Protein AF-0000000070183110 (afdb_homodimer)

Structure (mmCIF, N/CA/C/O backbone):
data_AF-0000000070183110-model_v1
#
loop_
_entity.id
_entity.type
_entity.pdbx_description
1 polymer 'RHH-fold DNA-binding protein'
#
loop_
_atom_site.group_PDB
_atom_site.id
_atom_site.type_symbol
_atom_site.label_atom_id
_atom_site.label_alt_id
_atom_site.label_comp_id
_atom_site.label_asym_id
_atom_site.label_entity_id
_atom_site.label_seq_id
_atom_site.pdbx_PDB_ins_code
_atom_site.Cartn_x
_atom_site.Cartn_y
_atom_site.Cartn_z
_atom_site.occupancy
_atom_site.B_iso_or_equiv
_atom_site.auth_seq_id
_atom_site.auth_comp_id
_atom_site.auth_asym_id
_atom_site.auth_atom_id
_atom_site.pdbx_PDB_model_num
ATOM 1 N N . MET A 1 1 ? 3.223 -15.922 19.094 1 27.3 1 MET A N 1
ATOM 2 C CA . MET A 1 1 ? 4.578 -15.438 18.859 1 27.3 1 MET A CA 1
ATOM 3 C C . MET A 1 1 ? 4.695 -14.836 17.453 1 27.3 1 MET A C 1
ATOM 5 O O . MET A 1 1 ? 4.219 -15.422 16.484 1 27.3 1 MET A O 1
ATOM 9 N N . ALA A 1 2 ? 4.504 -13.594 17.203 1 37.12 2 ALA A N 1
ATOM 10 C CA . ALA A 1 2 ? 4.48 -13.031 15.852 1 37.12 2 ALA A CA 1
ATOM 11 C C . ALA A 1 2 ? 5.57 -13.648 14.977 1 37.12 2 ALA A C 1
ATOM 13 O O . ALA A 1 2 ? 6.73 -13.734 15.391 1 37.12 2 ALA A O 1
ATOM 14 N N . ALA A 1 3 ? 5.449 -14.641 14.266 1 43.03 3 ALA A N 1
ATOM 15 C CA . ALA A 1 3 ? 6.43 -15.453 13.555 1 43.03 3 ALA A CA 1
ATOM 16 C C . ALA A 1 3 ? 7.617 -14.602 13.102 1 43.03 3 ALA A C 1
ATOM 18 O O . ALA A 1 3 ? 7.449 -13.453 12.688 1 43.03 3 ALA A O 1
ATOM 19 N N . ASP A 1 4 ? 8.719 -14.648 13.82 1 51.34 4 ASP A N 1
ATOM 20 C CA . ASP A 1 4 ? 10.047 -14.102 13.555 1 51.34 4 ASP A CA 1
ATOM 21 C C . ASP A 1 4 ? 10.312 -14.008 12.055 1 51.34 4 ASP A C 1
ATOM 23 O O . ASP A 1 4 ? 10.977 -14.875 11.484 1 51.34 4 ASP A O 1
ATOM 27 N N . SER A 1 5 ? 9.297 -13.641 11.352 1 64.88 5 SER A N 1
ATOM 28 C CA . SER A 1 5 ? 9.469 -13.672 9.906 1 64.88 5 SER A CA 1
ATOM 29 C C . SER A 1 5 ? 10.688 -12.867 9.469 1 64.88 5 SER A C 1
ATOM 31 O O . SER A 1 5 ? 10.945 -11.789 10.008 1 64.88 5 SER A O 1
ATOM 33 N N . LYS A 1 6 ? 11.555 -13.625 8.797 1 88.88 6 LYS A N 1
ATOM 34 C CA . LYS A 1 6 ? 12.719 -13 8.172 1 88.88 6 LYS A CA 1
ATOM 35 C C . LYS A 1 6 ? 12.328 -11.719 7.441 1 88.88 6 LYS A C 1
ATOM 37 O O . LYS A 1 6 ? 11.25 -11.641 6.84 1 88.88 6 LYS A O 1
ATOM 42 N N . ARG A 1 7 ? 13.078 -10.781 7.785 1 95 7 ARG A N 1
ATOM 43 C CA . ARG A 1 7 ? 12.852 -9.5 7.129 1 95 7 ARG A CA 1
ATOM 44 C C . ARG A 1 7 ? 13.844 -9.281 5.988 1 95 7 ARG A C 1
ATOM 46 O O . ARG A 1 7 ? 14.961 -9.797 6.027 1 95 7 ARG A O 1
ATOM 53 N N . LYS A 1 8 ? 13.266 -8.688 5.027 1 95.12 8 LYS A N 1
ATOM 54 C CA . LYS A 1 8 ? 14.062 -8.367 3.846 1 95.12 8 LYS A CA 1
ATOM 55 C C . LYS A 1 8 ? 14.047 -6.863 3.572 1 95.12 8 LYS A C 1
ATOM 57 O O . LYS A 1 8 ? 13.008 -6.215 3.682 1 95.12 8 LYS A O 1
ATOM 62 N N . ARG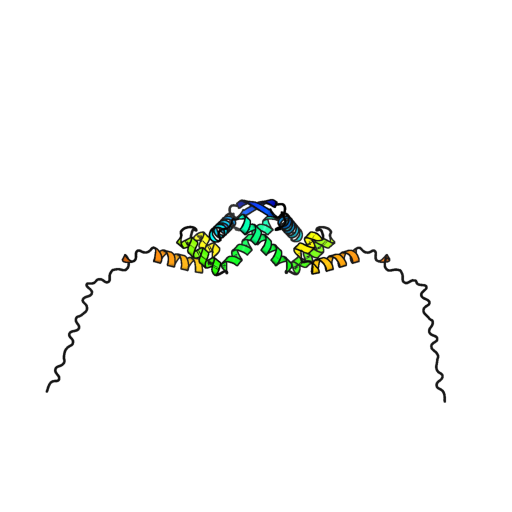 A 1 9 ? 15.211 -6.285 3.244 1 96.25 9 ARG A N 1
ATOM 63 C CA . ARG A 1 9 ? 15.281 -4.883 2.844 1 96.25 9 ARG A CA 1
ATOM 64 C C . ARG A 1 9 ? 14.82 -4.699 1.403 1 96.25 9 ARG A C 1
ATOM 66 O O . ARG A 1 9 ? 15.289 -5.395 0.5 1 96.25 9 ARG A O 1
ATOM 73 N N . VAL A 1 10 ? 13.891 -3.842 1.236 1 97.88 10 VAL A N 1
ATOM 74 C CA . VAL A 1 10 ? 13.305 -3.57 -0.071 1 97.88 10 VAL A CA 1
ATOM 75 C C . VAL A 1 10 ? 13.555 -2.113 -0.457 1 97.88 10 VAL A C 1
ATOM 77 O O . VAL A 1 10 ? 13.492 -1.221 0.391 1 97.88 10 VAL A O 1
ATOM 80 N N . HIS A 1 11 ? 13.906 -1.94 -1.729 1 96.44 11 HIS A N 1
ATOM 81 C CA . HIS A 1 11 ? 14.062 -0.587 -2.25 1 96.44 11 HIS A CA 1
ATOM 82 C C . HIS A 1 11 ? 13.164 -0.359 -3.463 1 96.44 11 HIS A C 1
ATOM 84 O O . HIS A 1 11 ? 12.891 -1.291 -4.223 1 96.44 11 HIS A O 1
ATOM 90 N N . PHE A 1 12 ? 12.766 0.885 -3.621 1 97.69 12 PHE A N 1
ATOM 91 C CA . PHE A 1 12 ? 11.984 1.252 -4.793 1 97.69 12 PHE A CA 1
ATOM 92 C C . PHE A 1 12 ? 12.055 2.754 -5.047 1 97.69 12 PHE A C 1
ATOM 94 O O . PHE A 1 12 ? 12.461 3.516 -4.168 1 97.69 12 PHE A O 1
ATOM 101 N N . LEU A 1 13 ? 11.773 3.07 -6.258 1 97 13 LEU A N 1
ATOM 102 C CA . LEU A 1 13 ? 11.703 4.477 -6.633 1 97 13 LEU A CA 1
ATOM 103 C C . LEU A 1 13 ? 10.266 4.984 -6.555 1 97 13 LEU A C 1
ATOM 105 O O . LEU A 1 13 ? 9.344 4.348 -7.078 1 97 13 LEU A O 1
ATOM 109 N N . SER A 1 14 ? 10.117 6.105 -5.875 1 97.75 14 SER A N 1
ATOM 110 C CA . SER A 1 14 ? 8.789 6.664 -5.676 1 97.75 14 SER A CA 1
ATOM 111 C C . SER A 1 14 ? 8.75 8.148 -6.023 1 97.75 14 SER A C 1
ATOM 113 O O . SER A 1 14 ? 9.742 8.859 -5.82 1 97.75 14 SER A O 1
ATOM 115 N N . PRO A 1 15 ? 7.551 8.586 -6.582 1 96.94 15 PRO A N 1
ATOM 116 C CA . PRO A 1 15 ? 7.418 10.039 -6.605 1 96.94 15 PRO A CA 1
ATOM 117 C C . PRO A 1 15 ? 7.691 10.68 -5.246 1 96.94 15 PRO A C 1
ATOM 119 O O . PRO A 1 15 ? 7.305 10.133 -4.215 1 96.94 15 PRO A O 1
ATOM 122 N N . GLU A 1 16 ? 8.344 11.773 -5.277 1 97.25 16 GLU A N 1
ATOM 123 C CA . GLU A 1 16 ? 8.711 12.453 -4.039 1 97.25 16 GLU A CA 1
ATOM 124 C C . GLU A 1 16 ? 7.48 12.812 -3.215 1 97.25 16 GLU A C 1
ATOM 126 O O . GLU A 1 16 ? 7.484 12.688 -1.989 1 97.25 16 GLU A O 1
ATOM 131 N N . GLU A 1 17 ? 6.438 13.25 -3.887 1 96.44 17 GLU A N 1
ATOM 132 C CA . GLU A 1 17 ? 5.223 13.688 -3.209 1 96.44 17 GLU A CA 1
ATOM 133 C C . GLU A 1 17 ? 4.559 12.539 -2.455 1 96.44 17 GLU A C 1
ATOM 135 O O . GLU A 1 17 ? 3.988 12.75 -1.382 1 96.44 17 GLU A O 1
ATOM 140 N N . LEU A 1 18 ? 4.648 11.406 -3 1 97.75 18 LEU A N 1
ATOM 141 C CA . LEU A 1 18 ? 4.07 10.227 -2.357 1 97.75 18 LEU A CA 1
ATOM 142 C C . LEU A 1 18 ? 4.824 9.875 -1.08 1 97.75 18 LEU A C 1
ATOM 144 O O . LEU A 1 18 ? 4.215 9.492 -0.078 1 97.75 18 LEU A O 1
ATOM 148 N N . VAL A 1 19 ? 6.098 10.055 -1.135 1 97.69 19 VAL A N 1
ATOM 149 C CA . VAL A 1 19 ? 6.93 9.789 0.034 1 97.69 19 VAL A CA 1
ATOM 150 C C . VAL A 1 19 ? 6.609 10.797 1.136 1 97.69 19 VAL A C 1
ATOM 152 O O . VAL A 1 19 ? 6.465 10.43 2.303 1 97.69 19 VAL A O 1
ATOM 155 N N . LYS A 1 20 ? 6.469 12.039 0.75 1 97.31 20 LYS A N 1
ATOM 156 C CA . LYS A 1 20 ? 6.125 13.078 1.714 1 97.31 20 LYS A CA 1
ATOM 157 C C . LYS A 1 20 ? 4.781 12.789 2.381 1 97.31 20 LYS A C 1
ATOM 159 O O . LYS A 1 20 ? 4.621 13.008 3.584 1 97.31 20 LYS A O 1
ATOM 164 N N . GLN A 1 21 ? 3.885 12.336 1.587 1 98.19 21 GLN A N 1
ATOM 165 C CA . GLN A 1 21 ? 2.57 12.008 2.127 1 98.19 21 GLN A CA 1
ATOM 166 C C . GLN A 1 21 ? 2.662 10.844 3.117 1 98.19 21 GLN A C 1
ATOM 168 O O . GLN A 1 21 ? 2.043 10.883 4.184 1 98.19 21 GLN A O 1
ATOM 173 N N . ALA A 1 22 ? 3.377 9.852 2.783 1 98.5 22 ALA A N 1
ATOM 174 C CA . ALA A 1 22 ? 3.549 8.703 3.668 1 98.5 22 ALA A CA 1
ATOM 175 C C . ALA A 1 22 ? 4.238 9.109 4.965 1 98.5 22 ALA A C 1
ATOM 177 O O . ALA A 1 22 ? 3.861 8.648 6.047 1 98.5 22 ALA A O 1
ATOM 178 N N . ASP A 1 23 ? 5.219 10.055 4.875 1 98 23 ASP A N 1
ATOM 179 C CA . ASP A 1 23 ? 5.926 10.547 6.055 1 98 23 ASP A CA 1
ATOM 180 C C . ASP A 1 23 ? 4.984 11.328 6.973 1 98 23 ASP A C 1
ATOM 182 O O . ASP A 1 23 ? 5.039 11.172 8.195 1 98 23 ASP A O 1
ATOM 186 N N . ALA A 1 24 ? 4.199 12.125 6.355 1 98.25 24 ALA A N 1
ATOM 187 C CA . ALA A 1 24 ? 3.248 12.914 7.133 1 98.25 24 ALA A CA 1
ATOM 188 C C . ALA A 1 24 ? 2.244 12.016 7.848 1 98.25 24 ALA A C 1
ATOM 190 O O . ALA A 1 24 ? 1.966 12.203 9.031 1 98.25 24 ALA A O 1
ATOM 191 N N . LEU A 1 25 ? 1.734 11.062 7.113 1 98.5 25 LEU A N 1
ATOM 192 C CA . LEU A 1 25 ? 0.812 10.109 7.723 1 98.5 25 LEU A CA 1
ATOM 193 C C . LEU A 1 25 ? 1.473 9.383 8.891 1 98.5 25 LEU A C 1
ATOM 195 O O . LEU A 1 25 ? 0.869 9.227 9.953 1 98.5 25 LEU A O 1
ATOM 199 N N . ALA A 1 26 ? 2.664 8.938 8.672 1 98.25 26 ALA A N 1
ATOM 200 C CA . ALA A 1 26 ? 3.408 8.242 9.719 1 98.25 26 ALA A CA 1
ATOM 201 C C . ALA A 1 26 ? 3.541 9.109 10.969 1 98.25 26 ALA A C 1
ATOM 203 O O . ALA A 1 26 ? 3.248 8.656 12.078 1 98.25 26 ALA A O 1
ATOM 204 N N . ASP A 1 27 ? 3.92 10.328 10.742 1 97.5 27 ASP A N 1
ATOM 205 C CA . ASP A 1 27 ? 4.086 11.266 11.852 1 97.5 27 ASP A CA 1
ATOM 206 C C . ASP A 1 27 ? 2.764 11.5 12.578 1 97.5 27 ASP A C 1
ATOM 208 O O . ASP A 1 27 ? 2.699 11.406 13.805 1 97.5 27 ASP A O 1
ATOM 212 N N . ILE A 1 28 ? 1.759 11.742 11.797 1 98.06 28 ILE A N 1
ATOM 213 C CA . ILE A 1 28 ? 0.438 12.047 12.336 1 98.06 28 ILE A CA 1
ATOM 214 C C . ILE A 1 28 ? -0.065 10.867 13.164 1 98.06 28 ILE A C 1
ATOM 216 O O . ILE A 1 28 ? -0.625 11.055 14.25 1 98.06 28 ILE A O 1
ATOM 220 N N . GLU A 1 29 ? 0.163 9.68 12.703 1 97.19 29 GLU A N 1
ATOM 221 C CA . GLU A 1 29 ? -0.369 8.492 13.367 1 97.19 29 GLU A CA 1
ATOM 222 C C . GLU A 1 29 ? 0.621 7.938 14.391 1 97.19 29 GLU A C 1
ATOM 224 O O . GLU A 1 29 ? 0.364 6.906 15.016 1 97.19 29 GLU A O 1
ATOM 229 N N . GLY A 1 30 ? 1.724 8.516 14.531 1 96.56 30 GLY A N 1
ATOM 230 C CA . GLY A 1 30 ? 2.701 8.094 15.523 1 96.56 30 GLY A CA 1
ATOM 231 C C . GLY A 1 30 ? 3.395 6.793 15.164 1 96.56 30 GLY A C 1
ATOM 232 O O . GLY A 1 30 ? 3.686 5.973 16.031 1 96.56 30 GLY A O 1
ATOM 233 N N . LYS A 1 31 ? 3.615 6.516 13.922 1 96.69 31 LYS A N 1
ATOM 234 C CA . LYS A 1 31 ? 4.305 5.32 13.445 1 96.69 31 LYS A CA 1
ATOM 235 C C . LYS A 1 31 ? 5.422 5.684 12.469 1 96.69 31 LYS A C 1
ATOM 237 O O . LYS A 1 31 ? 5.715 6.867 12.266 1 96.69 31 LYS A O 1
ATOM 242 N N . ASP A 1 32 ? 6.102 4.699 11.945 1 96.94 32 ASP A N 1
ATOM 243 C CA . ASP A 1 32 ? 7.168 4.969 10.984 1 96.94 32 ASP A CA 1
ATOM 244 C C . ASP A 1 32 ? 6.695 4.707 9.555 1 96.94 32 ASP A C 1
ATOM 246 O O . ASP A 1 32 ? 5.723 3.977 9.344 1 96.94 32 ASP A O 1
ATOM 250 N N . ARG A 1 33 ? 7.383 5.289 8.664 1 97.81 33 ARG A N 1
ATOM 251 C CA . ARG A 1 33 ? 7.055 5.16 7.25 1 97.81 33 ARG A CA 1
ATOM 252 C C . ARG A 1 33 ? 7.043 3.693 6.824 1 97.81 33 ARG A C 1
ATOM 254 O O . ARG A 1 33 ? 6.238 3.295 5.98 1 97.81 33 ARG A O 1
ATOM 261 N N . THR A 1 34 ? 7.949 2.895 7.379 1 97.81 34 THR A N 1
ATOM 262 C CA . THR A 1 34 ? 8.008 1.464 7.105 1 97.81 34 THR A CA 1
ATOM 263 C C . THR A 1 34 ? 6.668 0.798 7.398 1 97.81 34 THR A C 1
ATOM 265 O O . THR A 1 34 ? 6.164 0.019 6.586 1 97.81 34 THR A O 1
ATOM 268 N N . ASP A 1 35 ? 6.117 1.17 8.531 1 98.06 35 ASP A N 1
ATOM 269 C CA . ASP A 1 35 ? 4.832 0.596 8.922 1 98.06 35 ASP A CA 1
ATOM 270 C C . ASP A 1 35 ? 3.732 0.997 7.945 1 98.06 35 ASP A C 1
ATOM 272 O O . ASP A 1 35 ? 2.883 0.179 7.586 1 98.06 35 ASP A O 1
ATOM 276 N N . VAL A 1 36 ? 3.727 2.193 7.504 1 98.56 36 VAL A N 1
ATOM 277 C CA . VAL A 1 36 ? 2.744 2.697 6.547 1 98.56 36 VAL A CA 1
ATOM 278 C C . VAL A 1 36 ? 2.838 1.907 5.246 1 98.56 36 VAL A C 1
ATOM 280 O O . VAL A 1 36 ? 1.821 1.475 4.699 1 98.56 36 VAL A O 1
ATOM 283 N N . ILE A 1 37 ? 4.02 1.674 4.762 1 98.75 37 ILE A N 1
ATOM 284 C CA . ILE A 1 37 ? 4.238 0.979 3.5 1 98.75 37 ILE A CA 1
ATOM 285 C C . ILE A 1 37 ? 3.811 -0.48 3.633 1 98.75 37 ILE A C 1
ATOM 287 O O . ILE A 1 37 ? 3.141 -1.021 2.748 1 98.75 37 ILE A O 1
ATOM 291 N N . ILE A 1 38 ? 4.141 -1.099 4.758 1 98.69 38 ILE A N 1
ATOM 292 C CA . ILE A 1 38 ? 3.787 -2.494 4.996 1 98.69 38 ILE A CA 1
ATOM 293 C C . ILE A 1 38 ? 2.268 -2.635 5.07 1 98.69 38 ILE A C 1
ATOM 295 O O . ILE A 1 38 ? 1.688 -3.521 4.438 1 98.69 38 ILE A O 1
ATOM 299 N N . GLU A 1 39 ? 1.628 -1.709 5.801 1 98.62 39 GLU A N 1
ATOM 300 C CA . GLU A 1 39 ? 0.172 -1.744 5.906 1 98.62 39 GLU A CA 1
ATOM 301 C C . GLU A 1 39 ? -0.487 -1.528 4.547 1 98.62 39 GLU A C 1
ATOM 303 O O . GLU A 1 39 ? -1.463 -2.201 4.211 1 98.62 39 GLU A O 1
ATOM 308 N N . ALA A 1 40 ? 0.03 -0.619 3.805 1 98.81 40 ALA A N 1
ATOM 309 C CA . ALA A 1 40 ? -0.492 -0.35 2.467 1 98.81 40 ALA A CA 1
ATOM 310 C C . ALA A 1 40 ? -0.383 -1.584 1.577 1 98.81 40 ALA A C 1
ATOM 312 O O . ALA A 1 40 ? -1.349 -1.965 0.911 1 98.81 40 ALA A O 1
ATOM 313 N N . LEU A 1 41 ? 0.781 -2.213 1.621 1 98.75 41 LEU A N 1
ATOM 314 C CA . LEU A 1 41 ? 1.025 -3.383 0.783 1 98.75 41 LEU A CA 1
ATOM 315 C C . LEU A 1 41 ? 0.135 -4.547 1.201 1 98.75 41 LEU A C 1
ATOM 317 O O . LEU A 1 41 ? -0.427 -5.242 0.35 1 98.75 41 LEU A O 1
ATOM 321 N N . GLN A 1 42 ? -0.016 -4.746 2.484 1 98.44 42 GLN A N 1
ATOM 322 C CA . GLN A 1 42 ? -0.862 -5.82 2.998 1 98.44 42 GLN A CA 1
ATOM 323 C C . GLN A 1 42 ? -2.316 -5.621 2.578 1 98.44 42 GLN A C 1
ATOM 325 O O . GLN A 1 42 ? -2.965 -6.559 2.109 1 98.44 42 GLN A O 1
ATOM 330 N N . GLU A 1 43 ? -2.74 -4.43 2.777 1 98.19 43 GLU A N 1
ATOM 331 C CA . GLU A 1 43 ? -4.121 -4.141 2.402 1 98.19 43 GLU A CA 1
ATOM 332 C C . GLU A 1 43 ? -4.328 -4.289 0.897 1 98.19 43 GLU A C 1
ATOM 334 O O . GLU A 1 43 ? -5.344 -4.824 0.454 1 98.19 43 GLU A O 1
ATOM 339 N N . TYR A 1 44 ? -3.418 -3.814 0.153 1 98.5 44 TYR A N 1
ATOM 340 C CA . TYR A 1 44 ? -3.469 -3.896 -1.303 1 98.5 44 TYR A CA 1
ATOM 341 C C . TYR A 1 44 ? -3.568 -5.344 -1.765 1 98.5 44 TYR A C 1
ATOM 343 O O . TYR A 1 44 ? -4.426 -5.684 -2.584 1 98.5 44 TYR A O 1
ATOM 351 N N . LEU A 1 45 ? -2.729 -6.219 -1.205 1 98.06 45 LEU A N 1
ATOM 352 C CA . LEU A 1 45 ? -2.719 -7.633 -1.559 1 98.06 45 LEU A CA 1
ATOM 353 C C . LEU A 1 45 ? -4.012 -8.312 -1.12 1 98.06 45 LEU A C 1
ATOM 355 O O . LEU A 1 45 ? -4.551 -9.156 -1.839 1 98.06 45 LEU A O 1
ATOM 359 N N . GLN A 1 46 ? -4.504 -7.922 0.023 1 96.62 46 GLN A N 1
ATOM 360 C CA . GLN A 1 46 ? -5.75 -8.492 0.528 1 96.62 46 GLN A CA 1
ATOM 361 C C . GLN A 1 46 ? -6.926 -8.117 -0.368 1 96.62 46 GLN A C 1
ATOM 363 O O . GLN A 1 46 ? -7.789 -8.953 -0.649 1 96.62 46 GLN A O 1
ATOM 368 N N . GLU A 1 47 ? -6.945 -6.93 -0.839 1 96.31 47 GLU A N 1
ATOM 369 C CA . GLU A 1 47 ? -8.031 -6.473 -1.699 1 96.31 47 GLU A CA 1
ATOM 370 C C . GLU A 1 47 ? -8.023 -7.203 -3.039 1 96.31 47 GLU A C 1
ATOM 372 O O . GLU A 1 47 ? -9.078 -7.469 -3.619 1 96.31 47 GLU A O 1
ATOM 377 N N . HIS A 1 48 ? -6.91 -7.496 -3.51 1 96.38 48 HIS A N 1
ATOM 378 C CA . HIS A 1 48 ? -6.789 -8.18 -4.793 1 96.38 48 HIS A CA 1
ATOM 379 C C . HIS A 1 48 ? -7.344 -9.602 -4.715 1 96.38 48 HIS A C 1
ATOM 381 O O . HIS A 1 48 ? -7.828 -10.141 -5.715 1 96.38 48 HIS A O 1
ATOM 387 N N . ARG A 1 49 ? -7.355 -10.18 -3.539 1 95.69 49 ARG A N 1
ATOM 388 C CA . ARG A 1 49 ? -7.836 -11.547 -3.35 1 95.69 49 ARG A CA 1
ATOM 389 C C . ARG A 1 49 ? -9.297 -11.68 -3.779 1 95.69 49 ARG A C 1
ATOM 391 O O . ARG A 1 49 ? -9.742 -12.766 -4.152 1 95.69 49 ARG A O 1
ATOM 398 N N . GLN A 1 50 ? -9.992 -10.57 -3.773 1 95 50 GLN A N 1
ATOM 399 C CA . GLN A 1 50 ? -11.422 -10.602 -4.066 1 95 50 GLN A CA 1
ATOM 400 C C . GLN A 1 50 ? -11.688 -10.25 -5.527 1 95 50 GLN A C 1
ATOM 402 O O . GLN A 1 50 ? -12.828 -10.32 -5.984 1 95 50 GLN A O 1
ATOM 407 N N . ASN A 1 51 ? -10.719 -9.977 -6.215 1 97.19 51 ASN A N 1
ATOM 408 C CA . ASN A 1 51 ? -10.859 -9.602 -7.617 1 97.19 51 ASN A CA 1
ATOM 409 C C . ASN A 1 51 ? -10.883 -10.828 -8.523 1 97.19 51 ASN A C 1
ATOM 411 O O . ASN A 1 51 ? -9.891 -11.555 -8.625 1 97.19 51 ASN A O 1
ATOM 415 N N . GLU A 1 52 ? -11.961 -10.992 -9.188 1 97 52 GLU A N 1
ATOM 416 C CA . GLU A 1 52 ? -12.164 -12.195 -9.984 1 97 52 GLU A CA 1
ATOM 417 C C . GLU A 1 52 ? -11.148 -12.281 -11.125 1 97 52 GLU A C 1
ATOM 419 O O . GLU A 1 52 ? -10.641 -13.367 -11.43 1 97 52 GLU A O 1
ATOM 424 N N . GLN A 1 53 ? -11.008 -11.141 -11.789 1 97.44 53 GLN A N 1
ATOM 425 C CA . GLN A 1 53 ? -10.008 -11.141 -12.859 1 97.44 53 GLN A CA 1
ATOM 426 C C . GLN A 1 53 ? -8.633 -11.523 -12.32 1 97.44 53 GLN A C 1
ATOM 428 O O . GLN A 1 53 ? -7.91 -12.305 -12.953 1 97.44 53 GLN A O 1
ATOM 433 N N . PHE A 1 54 ? -8.266 -11.094 -11.219 1 98.06 54 PHE A N 1
ATOM 434 C CA . PHE A 1 54 ? -6.988 -11.43 -10.609 1 98.06 54 PHE A CA 1
ATOM 435 C C . PHE A 1 54 ? -6.926 -12.914 -10.273 1 98.06 54 PHE A C 1
ATOM 437 O O . PHE A 1 54 ? -5.906 -13.57 -10.523 1 98.06 54 PHE A O 1
ATOM 444 N N . ARG A 1 55 ? -7.922 -13.406 -9.727 1 98 55 ARG A N 1
ATOM 445 C CA . ARG A 1 55 ? -7.977 -14.82 -9.391 1 98 55 ARG A CA 1
ATOM 446 C C . ARG A 1 55 ? -7.77 -15.695 -10.625 1 98 55 ARG A C 1
ATOM 448 O O . ARG A 1 55 ? -7.094 -16.719 -10.555 1 98 55 ARG A O 1
ATOM 455 N N . GLU A 1 56 ? -8.312 -15.305 -11.68 1 98.38 56 GLU A N 1
ATOM 456 C CA . GLU A 1 56 ? -8.125 -16.031 -12.938 1 98.38 56 GLU A CA 1
ATOM 457 C C . GLU A 1 56 ? -6.66 -15.992 -13.383 1 98.38 56 GLU A C 1
ATOM 459 O O . GLU A 1 56 ? -6.121 -17 -13.836 1 98.38 56 GLU A O 1
ATOM 464 N N . HIS A 1 57 ? -6.059 -14.82 -13.227 1 98.69 57 HIS A N 1
ATOM 465 C CA . HIS A 1 57 ? -4.652 -14.688 -13.586 1 98.69 57 HIS A CA 1
ATOM 466 C C . HIS A 1 57 ? -3.762 -15.523 -12.68 1 98.69 57 HIS A C 1
ATOM 468 O O . HIS A 1 57 ? -2.748 -16.062 -13.117 1 98.69 57 HIS A O 1
ATOM 474 N N . VAL A 1 58 ? -4.125 -15.578 -11.484 1 98.75 58 VAL A N 1
ATOM 475 C CA . VAL A 1 58 ? -3.389 -16.406 -10.539 1 98.75 58 VAL A CA 1
ATOM 476 C C . VAL A 1 58 ? -3.48 -17.875 -10.969 1 98.75 58 VAL A C 1
ATOM 478 O O . VAL A 1 58 ? -2.48 -18.594 -10.953 1 98.75 58 VAL A O 1
ATOM 481 N N . ALA A 1 59 ? -4.68 -18.328 -11.305 1 98.56 59 ALA A N 1
ATOM 482 C CA . ALA A 1 59 ? -4.883 -19.688 -11.773 1 98.56 59 ALA A CA 1
ATOM 483 C C . ALA A 1 59 ? -3.977 -20 -12.961 1 98.56 59 ALA A C 1
ATOM 485 O O . ALA A 1 59 ? -3.287 -21.031 -12.969 1 98.56 59 ALA A O 1
ATOM 486 N N . GLU A 1 60 ? -4.012 -19.109 -13.852 1 98.31 60 GLU A N 1
ATOM 487 C CA . GLU A 1 60 ? -3.188 -19.281 -15.047 1 98.31 60 GLU A CA 1
ATOM 488 C C . GLU A 1 60 ? -1.708 -19.391 -14.68 1 98.31 60 GLU A C 1
ATOM 490 O O . GLU A 1 60 ? -0.991 -20.234 -15.211 1 98.31 60 GLU A O 1
ATOM 495 N N . ALA A 1 61 ? -1.206 -18.516 -13.828 1 98.38 61 ALA A N 1
ATOM 496 C CA . ALA A 1 61 ? 0.191 -18.531 -13.398 1 98.38 61 ALA A CA 1
ATOM 497 C C . ALA A 1 61 ? 0.538 -19.844 -12.703 1 98.38 61 ALA A C 1
ATOM 499 O O . ALA A 1 61 ? 1.633 -20.375 -12.883 1 98.38 61 ALA A O 1
ATOM 500 N N . TYR A 1 62 ? -0.414 -20.328 -11.906 1 98.5 62 TYR A N 1
ATOM 501 C CA . TYR A 1 62 ? -0.218 -21.578 -11.188 1 98.5 62 TYR A CA 1
ATOM 502 C C . TYR A 1 62 ? -0.134 -22.75 -12.164 1 98.5 62 TYR A C 1
ATOM 504 O O . TYR A 1 62 ? 0.763 -23.594 -12.055 1 98.5 62 TYR A O 1
ATOM 512 N N . TYR A 1 63 ? -1.043 -22.781 -13.039 1 98 63 TYR A N 1
ATOM 513 C CA . TYR A 1 63 ? -1.086 -23.875 -13.992 1 98 63 TYR A CA 1
ATOM 514 C C . TYR A 1 63 ? 0.129 -23.844 -14.914 1 98 63 TYR A C 1
ATOM 516 O O . TYR A 1 63 ? 0.614 -24.906 -15.344 1 98 63 TYR A O 1
ATOM 524 N N . ASP A 1 64 ? 0.694 -22.672 -15.188 1 95.62 64 ASP A N 1
ATOM 525 C CA . ASP A 1 64 ? 1.87 -22.5 -16.031 1 95.62 64 ASP A CA 1
ATOM 526 C C . ASP A 1 64 ? 3.156 -22.656 -15.227 1 95.62 64 ASP A C 1
ATOM 528 O O . ASP A 1 64 ? 4.25 -22.375 -15.727 1 95.62 64 ASP A O 1
ATOM 532 N N . ASN A 1 65 ? 3.105 -23 -14.055 1 95.56 65 ASN A N 1
ATOM 533 C CA . ASN A 1 65 ? 4.219 -23.297 -13.156 1 95.56 65 ASN A CA 1
ATOM 534 C C . ASN A 1 65 ? 5.055 -22.062 -12.875 1 95.56 65 ASN A C 1
ATOM 536 O O . ASN A 1 65 ? 6.254 -22.156 -12.602 1 95.56 65 ASN A O 1
ATOM 540 N N . ARG A 1 66 ? 4.414 -20.906 -12.891 1 97 66 ARG A N 1
ATOM 541 C CA . ARG A 1 66 ? 5.121 -19.656 -12.625 1 97 66 ARG A CA 1
ATOM 542 C C . ARG A 1 66 ? 5.133 -19.344 -11.125 1 97 66 ARG A C 1
ATOM 544 O O . ARG A 1 66 ? 5.992 -18.609 -10.648 1 97 66 ARG A O 1
ATOM 551 N N . ILE A 1 67 ? 4.121 -19.812 -10.43 1 97.81 67 ILE A N 1
ATOM 552 C CA . ILE A 1 67 ? 4.078 -19.625 -8.977 1 97.81 67 ILE A CA 1
ATOM 553 C C . ILE A 1 67 ? 3.771 -20.953 -8.297 1 97.81 67 ILE A C 1
ATOM 555 O O . ILE A 1 67 ? 3.158 -21.844 -8.906 1 97.81 67 ILE A O 1
ATOM 559 N N . GLU A 1 68 ? 4.301 -21.062 -7.078 1 97.19 68 GLU A N 1
ATOM 560 C CA . GLU A 1 68 ? 4.082 -22.281 -6.289 1 97.19 68 GLU A CA 1
ATOM 561 C C . GLU A 1 68 ? 2.789 -22.172 -5.484 1 97.19 68 GLU A C 1
ATOM 563 O O . GLU A 1 68 ? 2.26 -21.078 -5.277 1 97.19 68 GLU A O 1
ATOM 568 N N . TYR A 1 69 ? 2.371 -23.359 -4.988 1 98.06 69 TYR A N 1
ATOM 569 C CA . TYR A 1 69 ? 1.088 -23.484 -4.305 1 98.06 69 TYR A CA 1
ATOM 570 C C . TYR A 1 69 ? 1.018 -22.531 -3.107 1 98.06 69 TYR A C 1
ATOM 572 O O . TYR A 1 69 ? -0.029 -21.938 -2.838 1 98.06 69 TYR A O 1
ATOM 580 N N . ASP A 1 70 ? 2.084 -22.438 -2.359 1 97.12 70 ASP A N 1
ATOM 581 C CA . ASP A 1 70 ? 2.068 -21.594 -1.165 1 97.12 70 ASP A CA 1
ATOM 582 C C . ASP A 1 70 ? 1.712 -20.156 -1.514 1 97.12 70 ASP A C 1
ATOM 584 O O . ASP A 1 70 ? 0.995 -19.484 -0.765 1 97.12 70 ASP A O 1
ATOM 588 N N . LEU A 1 71 ? 2.176 -19.609 -2.611 1 98.06 71 LEU A N 1
ATOM 589 C CA . LEU A 1 71 ? 1.855 -18.25 -3.051 1 98.06 71 LEU A CA 1
ATOM 590 C C . LEU A 1 71 ? 0.413 -18.172 -3.537 1 98.06 71 LEU A C 1
ATOM 592 O O . LEU A 1 71 ? -0.261 -17.156 -3.318 1 98.06 71 LEU A O 1
ATOM 596 N N . VAL A 1 72 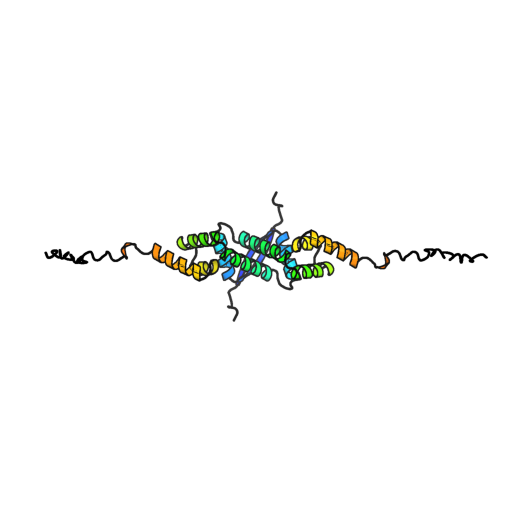? -0.078 -19.25 -4.195 1 98.56 72 VAL A N 1
ATOM 597 C CA . VAL A 1 72 ? -1.469 -19.281 -4.637 1 98.56 72 VAL A CA 1
ATOM 598 C C . VAL A 1 72 ? -2.395 -19.125 -3.434 1 98.56 72 VAL A C 1
ATOM 600 O O . VAL A 1 72 ? -3.318 -18.297 -3.461 1 98.56 72 VAL A O 1
ATOM 603 N N . GLU A 1 73 ? -2.092 -19.875 -2.424 1 97.75 73 GLU A N 1
ATOM 604 C CA . GLU A 1 73 ? -2.924 -19.844 -1.226 1 97.75 73 GLU A CA 1
ATOM 605 C C . GLU A 1 73 ? -2.959 -18.438 -0.624 1 97.75 73 GLU A C 1
ATOM 607 O O . GLU A 1 73 ? -4.016 -17.953 -0.205 1 97.75 73 GLU A O 1
ATOM 612 N N . THR A 1 74 ? -1.79 -17.828 -0.611 1 97 74 THR A N 1
ATOM 613 C CA . THR A 1 74 ? -1.699 -16.516 -0.007 1 97 74 THR A CA 1
ATOM 614 C C . THR A 1 74 ? -2.408 -15.469 -0.872 1 97 74 THR A C 1
ATOM 616 O O . THR A 1 74 ? -2.986 -14.516 -0.354 1 97 74 THR A O 1
ATOM 619 N N . LEU A 1 75 ? -2.416 -15.656 -2.166 1 98.25 75 LEU A N 1
ATOM 620 C CA . LEU A 1 75 ? -2.914 -14.656 -3.107 1 98.25 75 LEU A CA 1
ATOM 621 C C . LEU A 1 75 ? -4.422 -14.789 -3.297 1 98.25 75 LEU A C 1
ATOM 623 O O . LEU A 1 75 ? -5.109 -13.805 -3.568 1 98.25 75 LEU A O 1
ATOM 627 N N . VAL A 1 76 ? -5.008 -16.031 -3.141 1 98.19 76 VAL A N 1
ATOM 628 C CA . VAL A 1 76 ? -6.422 -16.172 -3.467 1 98.19 76 VAL A CA 1
ATOM 629 C C . VAL A 1 76 ? -7.164 -16.797 -2.283 1 98.19 76 VAL A C 1
ATOM 631 O O . VAL A 1 76 ? -8.398 -16.875 -2.289 1 98.19 76 VAL A O 1
ATOM 634 N N . GLY A 1 77 ? -6.504 -17.188 -1.28 1 96.94 77 GLY A N 1
ATOM 635 C CA . GLY A 1 77 ? -7.117 -17.859 -0.143 1 96.94 77 GLY A CA 1
ATOM 636 C C . GLY A 1 77 ? -7.07 -19.359 -0.244 1 96.94 77 GLY A C 1
ATOM 637 O O . GLY A 1 77 ? -6.895 -19.922 -1.333 1 96.94 77 GLY A O 1
ATOM 638 N N . THR A 1 78 ? -7.281 -20.016 0.853 1 97.12 78 THR A N 1
ATOM 639 C CA . THR A 1 78 ? -7.082 -21.453 1.009 1 97.12 78 THR A CA 1
ATOM 640 C C . THR A 1 78 ? -8.086 -22.234 0.16 1 97.12 78 THR A C 1
ATOM 642 O O . THR A 1 78 ? -7.707 -23.172 -0.543 1 97.12 78 THR A O 1
ATOM 645 N N . GLU A 1 79 ? -9.336 -21.891 0.224 1 97.44 79 GLU A N 1
ATOM 646 C CA . GLU A 1 79 ? -10.391 -22.641 -0.46 1 97.44 79 GLU A CA 1
ATOM 647 C C . GLU A 1 79 ? -10.188 -22.625 -1.972 1 97.44 79 GLU A C 1
ATOM 649 O O . GLU A 1 79 ? -10.219 -23.672 -2.623 1 97.44 79 GLU A O 1
ATOM 654 N N . ARG A 1 80 ? -9.969 -21.469 -2.445 1 97.69 80 ARG A N 1
ATOM 655 C CA . ARG A 1 80 ? -9.75 -21.328 -3.883 1 97.69 80 ARG A CA 1
ATOM 656 C C . ARG A 1 80 ? -8.445 -22 -4.301 1 97.69 80 ARG A C 1
ATOM 658 O O . ARG A 1 80 ? -8.375 -22.641 -5.355 1 97.69 80 ARG A O 1
ATOM 665 N N . ALA A 1 81 ? -7.461 -21.906 -3.516 1 98.56 81 ALA A N 1
ATOM 666 C CA . ALA A 1 81 ? -6.176 -22.547 -3.789 1 98.56 81 ALA A CA 1
ATOM 667 C C . ALA A 1 81 ? -6.324 -24.078 -3.865 1 98.56 81 ALA A C 1
ATOM 669 O O . ALA A 1 81 ? -5.738 -24.719 -4.738 1 98.56 81 ALA A O 1
ATOM 670 N N . ARG A 1 82 ? -7.074 -24.625 -3.004 1 98.44 82 ARG A N 1
ATOM 671 C CA . ARG A 1 82 ? -7.293 -26.062 -2.994 1 98.44 82 ARG A CA 1
ATOM 672 C C . ARG A 1 82 ? -7.984 -26.531 -4.273 1 98.44 82 ARG A C 1
ATOM 674 O O . ARG A 1 82 ? -7.621 -27.547 -4.852 1 98.44 82 ARG A O 1
ATOM 681 N N . THR A 1 83 ? -8.977 -25.781 -4.652 1 98.25 83 THR A N 1
ATOM 682 C CA . THR A 1 83 ? -9.68 -26.094 -5.895 1 98.25 83 THR A CA 1
ATOM 683 C C . THR A 1 83 ? -8.711 -26.094 -7.074 1 98.25 83 THR A C 1
ATOM 685 O O . THR A 1 83 ? -8.742 -26.984 -7.914 1 98.25 83 THR A O 1
ATOM 688 N N . LEU A 1 84 ? -7.852 -25.062 -7.094 1 98.56 84 LEU A N 1
ATOM 689 C CA . LEU A 1 84 ? -6.895 -24.953 -8.188 1 98.56 84 LEU A CA 1
ATOM 690 C C . LEU A 1 84 ? -5.902 -26.109 -8.172 1 98.56 84 LEU A C 1
ATOM 692 O O . LEU A 1 84 ? -5.496 -26.594 -9.227 1 98.56 84 LEU A O 1
ATOM 696 N N . GLN A 1 85 ? -5.512 -26.453 -6.992 1 98.12 85 GLN A N 1
ATOM 697 C CA . GLN A 1 85 ? -4.602 -27.594 -6.844 1 98.12 85 GLN A CA 1
ATOM 698 C C . GLN A 1 85 ? -5.227 -28.875 -7.391 1 98.12 85 GLN A C 1
ATOM 700 O O . GLN A 1 85 ? -4.562 -29.625 -8.102 1 98.12 85 GLN A O 1
ATOM 705 N N . LEU A 1 86 ? -6.465 -29.078 -7.07 1 97.94 86 LEU A N 1
ATOM 706 C CA . LEU A 1 86 ? -7.184 -30.25 -7.562 1 97.94 86 LEU A CA 1
ATOM 707 C C . LEU A 1 86 ? -7.297 -30.234 -9.078 1 97.94 86 LEU A C 1
ATOM 709 O O . LEU A 1 86 ? -7.066 -31.25 -9.742 1 97.94 86 LEU A O 1
ATOM 713 N N . LEU A 1 87 ? -7.648 -29.078 -9.602 1 97.5 87 LEU A N 1
ATOM 714 C CA . LEU A 1 87 ? -7.789 -28.938 -11.047 1 97.5 87 LEU A CA 1
ATOM 715 C C . LEU A 1 87 ? -6.457 -29.172 -11.75 1 97.5 87 LEU A C 1
ATOM 717 O O . LEU A 1 87 ? -6.41 -29.828 -12.797 1 97.5 87 LEU A O 1
ATOM 721 N N . LYS A 1 88 ? -5.453 -28.688 -11.156 1 96.69 88 LYS A N 1
ATOM 722 C CA . LYS A 1 88 ? -4.133 -28.875 -11.742 1 96.69 88 LYS A CA 1
ATOM 723 C C . LYS A 1 88 ? -3.766 -30.359 -11.797 1 96.69 88 LYS A C 1
ATOM 725 O O . LYS A 1 88 ? -3.236 -30.844 -12.797 1 96.69 88 LYS A O 1
ATOM 730 N N . ARG A 1 89 ? -3.928 -31.109 -10.734 1 94.81 89 ARG A N 1
ATOM 731 C CA . ARG A 1 89 ? -3.652 -32.531 -10.664 1 94.81 89 ARG A CA 1
ATOM 732 C C . ARG A 1 89 ? -4.438 -33.312 -11.727 1 94.81 89 ARG A C 1
ATOM 734 O O . ARG A 1 89 ? -3.906 -34.219 -12.367 1 94.81 89 ARG A O 1
ATOM 741 N N . ASP A 1 90 ? -5.656 -32.938 -11.859 1 92.19 90 ASP A N 1
ATOM 742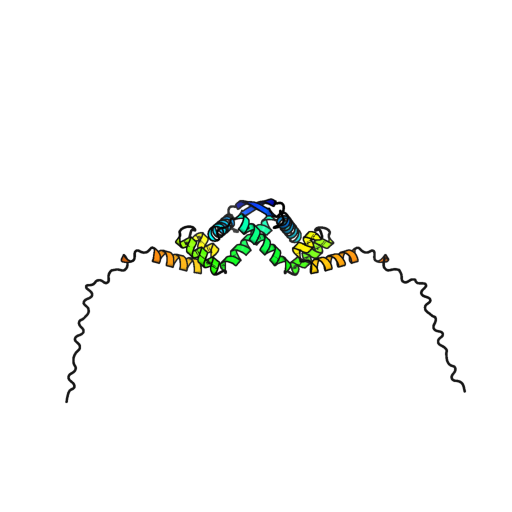 C CA . ASP A 1 90 ? -6.516 -33.562 -12.852 1 92.19 90 ASP A CA 1
ATOM 743 C C . ASP A 1 90 ? -6.004 -33.312 -14.273 1 92.19 90 ASP A C 1
ATOM 745 O O . ASP A 1 90 ? -6.02 -34.219 -15.117 1 92.19 90 ASP A O 1
ATOM 749 N N . LEU A 1 91 ? -5.609 -32.156 -14.57 1 89.56 91 LEU A N 1
ATOM 750 C CA . LEU A 1 91 ? -5.086 -31.766 -15.875 1 89.56 91 LEU A CA 1
ATOM 751 C C . LEU A 1 91 ? -3.785 -32.5 -16.172 1 89.56 91 LEU A C 1
ATOM 753 O O . LEU A 1 91 ? -3.49 -32.812 -17.344 1 89.56 91 LEU A O 1
ATOM 757 N N . GLU A 1 92 ? -3.02 -32.75 -15.133 1 86.75 92 GLU A N 1
ATOM 758 C CA . GLU A 1 92 ? -1.721 -33.375 -15.305 1 86.75 92 GLU A CA 1
ATOM 759 C C . GLU A 1 92 ? -1.852 -34.906 -15.281 1 86.75 92 GLU A C 1
ATOM 761 O O . GLU A 1 92 ? -0.919 -35.625 -15.656 1 86.75 92 GLU A O 1
ATOM 766 N N . SER A 1 93 ? -2.988 -35.312 -14.812 1 82.31 93 SER A N 1
ATOM 767 C CA . SER A 1 93 ? -3.223 -36.781 -14.781 1 82.31 93 SER A CA 1
ATOM 768 C C . SER A 1 93 ? -3.359 -37.344 -16.188 1 82.31 93 SER A C 1
ATOM 770 O O . SER A 1 93 ? -3.918 -36.688 -17.078 1 82.31 93 SER A O 1
ATOM 772 N N . ASP A 1 94 ? -2.539 -38.312 -16.609 1 70.94 94 ASP A N 1
ATOM 773 C CA . ASP A 1 94 ? -2.668 -39.062 -17.859 1 70.94 94 ASP A CA 1
ATOM 774 C C . ASP A 1 94 ? -4.094 -39.594 -18.047 1 70.94 94 ASP A C 1
ATOM 776 O O . ASP A 1 94 ? -4.66 -40.188 -17.141 1 70.94 94 ASP A O 1
ATOM 780 N N . PRO A 1 95 ? -4.816 -39.031 -19.172 1 62.53 95 PRO A N 1
ATOM 781 C CA . PRO A 1 95 ? -6.148 -39.594 -19.438 1 62.53 95 PRO A CA 1
ATOM 782 C C . PRO A 1 95 ? -6.184 -41.125 -19.312 1 62.53 95 PRO A C 1
ATOM 784 O O . PRO A 1 95 ? -7.25 -41.688 -19.125 1 62.53 95 PRO A O 1
ATOM 787 N N . LEU A 1 96 ? -5.082 -41.75 -19.625 1 59.03 96 LEU A N 1
ATOM 788 C CA . LEU A 1 96 ? -5.051 -43.219 -19.703 1 59.03 96 LEU A CA 1
ATOM 789 C C . LEU A 1 96 ? -5.199 -43.844 -18.328 1 59.03 96 LEU A C 1
ATOM 791 O O . LEU A 1 96 ? -5.395 -45.062 -18.219 1 59.03 96 LEU A O 1
ATOM 795 N N . ASP A 1 97 ? -4.992 -43.094 -17.328 1 55.03 97 ASP A N 1
ATOM 796 C CA . ASP A 1 97 ? -5.168 -43.688 -16 1 55.03 97 ASP A CA 1
ATOM 797 C C . ASP A 1 97 ? -6.645 -43.938 -15.711 1 55.03 97 ASP A C 1
ATOM 799 O O . ASP A 1 97 ? -7.02 -44.188 -14.562 1 55.03 97 ASP A O 1
ATOM 803 N N . VAL A 1 98 ? -7.512 -43.5 -16.531 1 53.09 98 VAL A N 1
ATOM 804 C CA . VAL A 1 98 ? -8.875 -44.031 -16.516 1 53.09 98 VAL A CA 1
ATOM 805 C C . VAL A 1 98 ? -8.867 -45.531 -16.875 1 53.09 98 VAL A C 1
ATOM 807 O O . VAL A 1 98 ? -8.391 -45.906 -17.953 1 53.09 98 VAL A O 1
ATOM 810 N N . PRO A 1 99 ? -8.852 -46.438 -15.992 1 53.34 99 PRO A N 1
ATOM 811 C CA . PRO A 1 99 ? -8.828 -47.844 -16.422 1 53.34 99 PRO A CA 1
ATOM 812 C C . PRO A 1 99 ? -9.695 -48.094 -17.641 1 53.34 99 PRO A C 1
ATOM 814 O O . PRO A 1 99 ? -10.773 -47.531 -17.781 1 53.34 99 PRO A O 1
ATOM 817 N N . GLU A 1 100 ? -9.109 -48.219 -18.828 1 55.69 100 GLU A N 1
ATOM 818 C CA . GLU A 1 100 ? -9.906 -48.656 -19.969 1 55.69 100 GLU A CA 1
ATOM 819 C C . GLU A 1 100 ? -11.055 -49.562 -19.516 1 55.69 100 GLU A C 1
ATOM 821 O O . GLU A 1 100 ? -10.906 -50.344 -18.594 1 55.69 100 GLU A O 1
ATOM 826 N N . PRO A 1 101 ? -12.25 -49.156 -19.625 1 55.06 101 PRO A N 1
ATOM 827 C CA . PRO A 1 101 ? -13.273 -50.156 -19.266 1 55.06 101 PRO A CA 1
ATOM 828 C C . PRO A 1 101 ? -12.852 -51.594 -19.609 1 55.06 101 PRO A C 1
ATOM 830 O O . PRO A 1 101 ? -12.102 -51.812 -20.562 1 55.06 101 PRO A O 1
ATOM 833 N N . ASP A 1 102 ? -12.484 -52.375 -18.641 1 51.09 102 ASP A N 1
ATOM 834 C CA . ASP A 1 102 ? -12.219 -53.75 -18.984 1 51.09 102 ASP A CA 1
ATOM 835 C C . ASP A 1 102 ? -13.148 -54.219 -20.109 1 51.09 102 ASP A C 1
ATOM 837 O O . ASP A 1 102 ? -14.375 -54.156 -19.969 1 51.09 102 ASP A O 1
ATOM 841 N N . LYS A 1 103 ? -12.75 -54 -21.312 1 53.03 103 LYS A N 1
ATOM 842 C CA . LYS A 1 103 ? -13.531 -54.469 -22.453 1 53.03 103 LYS A CA 1
ATOM 843 C C . LYS A 1 103 ? -14.18 -55.812 -22.141 1 53.03 103 LYS A C 1
ATOM 845 O O . LYS A 1 103 ? -14.961 -56.344 -22.938 1 53.03 103 LYS A O 1
ATOM 850 N N . ASP A 1 104 ? -13.531 -56.625 -21.25 1 50.34 104 ASP A N 1
ATOM 851 C CA . ASP A 1 104 ? -14.109 -57.969 -21.078 1 50.34 104 ASP A CA 1
ATOM 852 C C . ASP A 1 104 ? -15.414 -57.906 -20.297 1 50.34 104 ASP A C 1
ATOM 854 O O . ASP A 1 104 ? -15.648 -58.688 -19.375 1 50.34 104 ASP A O 1
ATOM 858 N N . THR A 1 105 ? -15.859 -56.656 -20 1 48.66 105 THR A N 1
ATOM 859 C CA . THR A 1 105 ? -17.172 -56.812 -19.375 1 48.66 105 THR A CA 1
ATOM 860 C C . THR A 1 105 ? -18.141 -57.562 -20.312 1 48.66 105 THR A C 1
ATOM 862 O O . THR A 1 105 ? -18.359 -57.125 -21.438 1 48.66 105 THR A O 1
ATOM 865 N N . ASP A 1 106 ? -18.172 -58.906 -20.141 1 47.47 106 ASP A N 1
ATOM 866 C CA . ASP A 1 106 ? -19.188 -59.781 -20.719 1 47.47 106 ASP A CA 1
ATOM 867 C C . ASP A 1 106 ? -20.562 -59.094 -20.719 1 47.47 106 ASP A C 1
ATOM 869 O O . ASP A 1 106 ? -21.109 -58.812 -19.672 1 47.47 106 ASP A O 1
ATOM 873 N N . VAL A 1 107 ? -20.75 -58.125 -21.547 1 51.16 107 VAL A N 1
ATOM 874 C CA . VAL A 1 107 ? -22.125 -57.719 -21.828 1 51.16 107 VAL A CA 1
ATOM 875 C C . VAL A 1 107 ? -23.016 -58.969 -21.766 1 51.16 107 VAL A C 1
ATOM 877 O O . VAL A 1 107 ? -22.781 -59.969 -22.469 1 51.16 107 VAL A O 1
ATOM 880 N N . TYR A 1 108 ? -23.562 -59.312 -20.531 1 47.94 108 TYR A N 1
ATOM 881 C CA . TYR A 1 108 ? -24.594 -60.344 -20.406 1 47.94 108 TYR A CA 1
ATOM 882 C C . TYR A 1 108 ? -25.531 -60.312 -21.609 1 47.94 108 TYR A C 1
ATOM 884 O O . TYR A 1 108 ? -26.141 -59.281 -21.906 1 47.94 108 TYR A O 1
ATOM 892 N N . ASP A 1 109 ? -25.203 -61 -22.703 1 47.5 109 ASP A N 1
ATOM 893 C CA . ASP A 1 109 ? -26.188 -61.344 -23.734 1 47.5 109 ASP A CA 1
ATOM 894 C C . ASP A 1 109 ? -27.516 -61.75 -23.094 1 47.5 109 ASP A C 1
ATOM 896 O O . ASP A 1 109 ? -27.625 -62.812 -22.469 1 47.5 109 ASP A O 1
ATOM 900 N N . GLY A 1 110 ? -28.188 -60.875 -22.344 1 44.56 110 GLY A N 1
ATOM 901 C CA . GLY A 1 110 ? -29.531 -61.188 -21.906 1 44.56 110 GLY A CA 1
ATOM 902 C C . GLY A 1 110 ? -30.375 -61.844 -22.984 1 44.56 110 GLY A C 1
ATOM 903 O O . GLY A 1 110 ? -30.469 -61.344 -24.109 1 44.56 110 GLY A O 1
ATOM 904 N N . GLU A 1 111 ? -30.359 -63.188 -23.016 1 48.81 111 GLU A N 1
ATOM 905 C CA . GLU A 1 111 ? -31.25 -64.062 -23.797 1 48.81 111 GLU A CA 1
ATOM 906 C C . GLU A 1 111 ? -32.688 -63.5 -23.766 1 48.81 111 GLU A C 1
ATOM 908 O O . GLU A 1 111 ? -33.281 -63.344 -22.703 1 48.81 111 GLU A O 1
ATOM 913 N N . THR A 1 112 ? -33 -62.562 -24.578 1 49.78 112 THR A N 1
ATOM 914 C CA . THR A 1 112 ? -34.375 -62.219 -24.812 1 49.78 112 THR A CA 1
ATOM 915 C C . THR A 1 112 ? -35.25 -63.469 -24.984 1 49.78 112 THR A C 1
ATOM 917 O O . THR A 1 112 ? -35.062 -64.25 -25.938 1 49.78 112 THR A O 1
ATOM 920 N N . ALA A 1 113 ? -35.625 -64.25 -23.906 1 48.41 113 ALA A N 1
ATOM 921 C CA . ALA A 1 113 ? -36.594 -65.312 -23.938 1 48.41 113 ALA A CA 1
ATOM 922 C C . ALA A 1 113 ? -37.844 -64.938 -24.672 1 48.41 113 ALA A C 1
ATOM 924 O O . ALA A 1 113 ? -38.531 -64 -24.281 1 48.41 113 AL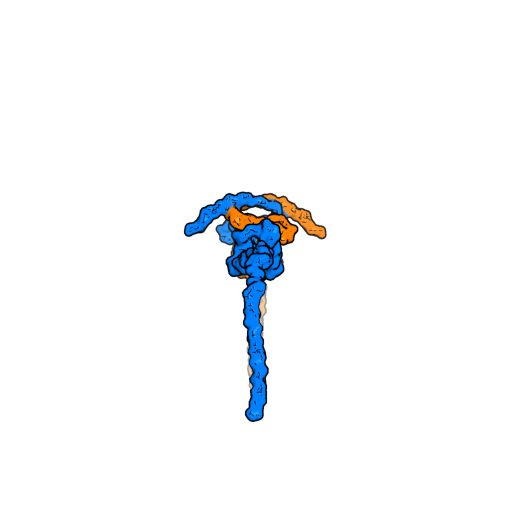A A O 1
ATOM 925 N N . THR A 1 114 ? -37.875 -65.125 -25.953 1 48.81 114 THR A N 1
ATOM 926 C CA . THR A 1 114 ? -39.094 -65 -26.734 1 48.81 114 THR A CA 1
ATOM 927 C C . THR A 1 114 ? -40.156 -66 -26.188 1 48.81 114 THR A C 1
ATOM 929 O O . THR A 1 114 ? -39.906 -67.188 -26.141 1 48.81 114 THR A O 1
ATOM 932 N N . VAL A 1 115 ? -40.75 -65.688 -25.078 1 49.72 115 VAL A N 1
ATOM 933 C CA . VAL A 1 115 ? -41.906 -66.438 -24.578 1 49.72 115 VAL A CA 1
ATOM 934 C C . VAL A 1 115 ? -42.906 -66.688 -25.703 1 49.72 115 VAL A C 1
ATOM 936 O O . VAL A 1 115 ? -43.312 -65.75 -26.375 1 49.72 115 VAL A O 1
ATOM 939 N N . ASP A 1 116 ? -42.75 -67.812 -26.359 1 50.31 116 ASP A N 1
ATOM 940 C CA . ASP A 1 116 ? -43.75 -68.312 -27.297 1 50.31 116 ASP A CA 1
ATOM 941 C C . ASP A 1 116 ? -45.156 -68.25 -26.656 1 50.31 116 ASP A C 1
ATOM 943 O O . ASP A 1 116 ? -45.344 -68.688 -25.516 1 50.31 116 ASP A O 1
ATOM 947 N N . PRO A 1 117 ? -45.906 -67.312 -27.078 1 51 117 PRO A N 1
ATOM 948 C CA . PRO A 1 117 ? -47.312 -67.312 -26.641 1 51 117 PRO A CA 1
ATOM 949 C C . PRO A 1 117 ? -48 -68.688 -26.812 1 51 117 PRO A C 1
ATOM 951 O O . PRO A 1 117 ? -47.875 -69.312 -27.875 1 51 117 PRO A O 1
ATOM 954 N N . GLU A 1 118 ? -47.812 -69.625 -25.984 1 43.38 118 GLU A N 1
ATOM 955 C CA . GLU A 1 118 ? -48.531 -70.938 -26.094 1 43.38 118 GLU A CA 1
ATOM 956 C C . GLU A 1 118 ? -50 -70.688 -26.438 1 43.38 118 GLU A C 1
ATOM 958 O O . GLU A 1 118 ? -50.625 -69.812 -25.938 1 43.38 118 GLU A O 1
ATOM 963 N N . ASP A 1 119 ? -50.438 -71.562 -27.453 1 33.03 119 ASP A N 1
ATOM 964 C CA . ASP A 1 119 ? -51.812 -72.062 -27.484 1 33.03 119 ASP A CA 1
ATOM 965 C C . ASP A 1 119 ? -52.125 -72.875 -26.234 1 33.03 119 ASP A C 1
ATOM 967 O O . ASP A 1 119 ? -51.25 -73.562 -25.703 1 33.03 119 ASP A O 1
ATOM 971 N N . MET B 1 1 ? 1.363 16.234 -19.609 1 26.91 1 MET B N 1
ATOM 972 C CA . MET B 1 1 ? 2.756 15.859 -19.406 1 26.91 1 MET B CA 1
ATOM 973 C C . MET B 1 1 ? 2.953 15.266 -18.016 1 26.91 1 MET B C 1
ATOM 975 O O . MET B 1 1 ? 2.477 15.828 -17.016 1 26.91 1 MET B O 1
ATOM 979 N N . ALA B 1 2 ? 2.859 13.992 -17.734 1 37.97 2 ALA B N 1
ATOM 980 C CA . ALA B 1 2 ? 2.912 13.414 -16.406 1 37.97 2 ALA B CA 1
ATOM 981 C C . ALA B 1 2 ? 3.967 14.109 -15.547 1 37.97 2 ALA B C 1
ATOM 983 O O . ALA B 1 2 ? 5.121 14.25 -15.961 1 37.97 2 ALA B O 1
ATOM 984 N N . ALA B 1 3 ? 3.838 15.109 -14.828 1 42.78 3 ALA B N 1
ATOM 985 C CA . ALA B 1 3 ? 4.773 15.977 -14.117 1 42.78 3 ALA B CA 1
ATOM 986 C C . ALA B 1 3 ? 6.02 15.195 -13.688 1 42.78 3 ALA B C 1
ATOM 988 O O . ALA B 1 3 ? 5.926 14.031 -13.297 1 42.78 3 ALA B O 1
ATOM 989 N N . ASP B 1 4 ? 7.121 15.344 -14.359 1 51.03 4 ASP B N 1
ATOM 990 C CA . ASP B 1 4 ? 8.484 14.867 -14.125 1 51.03 4 AS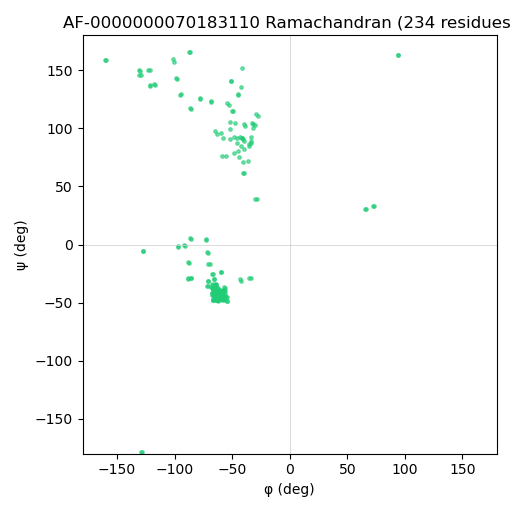P B CA 1
ATOM 991 C C . ASP B 1 4 ? 8.773 14.734 -12.633 1 51.03 4 ASP B C 1
ATOM 993 O O . ASP B 1 4 ? 9.375 15.633 -12.031 1 51.03 4 ASP B O 1
ATOM 997 N N . SER B 1 5 ? 7.801 14.281 -11.945 1 64.31 5 SER B N 1
ATOM 998 C CA . SER B 1 5 ? 7.988 14.281 -10.492 1 64.31 5 SER B CA 1
ATOM 999 C C . SER B 1 5 ? 9.281 13.578 -10.102 1 64.31 5 SER B C 1
ATOM 1001 O O . SER B 1 5 ? 9.625 12.539 -10.664 1 64.31 5 SER B O 1
ATOM 1003 N N . LYS B 1 6 ? 10.094 14.406 -9.438 1 88.88 6 LYS B N 1
ATOM 1004 C CA . LYS B 1 6 ? 11.328 13.883 -8.852 1 88.88 6 LYS B CA 1
ATOM 1005 C C . LYS B 1 6 ? 11.062 12.562 -8.117 1 88.88 6 LYS B C 1
ATOM 1007 O O . LYS B 1 6 ? 10.023 12.398 -7.477 1 88.88 6 LYS B O 1
ATOM 1012 N N . ARG B 1 7 ? 11.867 11.703 -8.5 1 94.81 7 ARG B N 1
ATOM 1013 C CA . ARG B 1 7 ? 11.773 10.398 -7.844 1 94.81 7 ARG B CA 1
ATOM 1014 C C . ARG B 1 7 ? 12.812 10.273 -6.73 1 94.81 7 ARG B C 1
ATOM 1016 O O . ARG B 1 7 ? 13.875 10.883 -6.793 1 94.81 7 ARG B O 1
ATOM 1023 N N . LYS B 1 8 ? 12.312 9.641 -5.758 1 95.25 8 LYS B N 1
ATOM 1024 C CA . LYS B 1 8 ? 13.164 9.383 -4.598 1 95.25 8 LYS B CA 1
ATOM 1025 C C . LYS B 1 8 ? 13.281 7.887 -4.32 1 95.25 8 LYS B C 1
ATOM 1027 O O . LYS B 1 8 ? 12.289 7.156 -4.41 1 95.25 8 LYS B O 1
ATOM 1032 N N . ARG B 1 9 ? 14.492 7.41 -4.012 1 96.19 9 ARG B N 1
ATOM 1033 C CA . ARG B 1 9 ? 14.695 6.023 -3.615 1 96.19 9 ARG B CA 1
ATOM 1034 C C . ARG B 1 9 ? 14.289 5.805 -2.162 1 96.19 9 ARG B C 1
ATOM 1036 O O . ARG B 1 9 ? 14.727 6.535 -1.272 1 96.19 9 ARG B O 1
ATOM 1043 N N . VAL B 1 10 ? 13.438 4.879 -1.972 1 97.88 10 VAL B N 1
ATOM 1044 C CA . VAL B 1 10 ? 12.914 4.562 -0.648 1 97.88 10 VAL B CA 1
ATOM 1045 C C . VAL B 1 10 ? 13.305 3.137 -0.264 1 97.88 10 VAL B C 1
ATOM 1047 O O . VAL B 1 10 ? 13.281 2.232 -1.103 1 97.88 10 VAL B O 1
ATOM 1050 N N . HIS B 1 11 ? 13.719 3.014 1.005 1 96.44 11 HIS B N 1
ATOM 1051 C CA . HIS B 1 11 ? 14.023 1.69 1.535 1 96.44 11 HIS B CA 1
ATOM 1052 C C . HIS B 1 11 ? 13.172 1.372 2.758 1 96.44 11 HIS B C 1
ATOM 1054 O O . HIS B 1 11 ? 12.805 2.271 3.516 1 96.44 11 HIS B O 1
ATOM 1060 N N . PHE B 1 12 ? 12.914 0.086 2.916 1 97.62 12 PHE B N 1
ATOM 1061 C CA . PHE B 1 12 ? 12.195 -0.354 4.109 1 97.62 12 PHE B CA 1
ATOM 1062 C C . PHE B 1 12 ? 12.414 -1.843 4.352 1 97.62 12 PHE B C 1
ATOM 1064 O O . PHE B 1 12 ? 12.867 -2.564 3.459 1 97.62 12 PHE B O 1
ATOM 1071 N N . LEU B 1 13 ? 12.195 -2.191 5.57 1 97 13 LEU B N 1
ATOM 1072 C CA . LEU B 1 13 ? 12.266 -3.6 5.949 1 97 13 LEU B CA 1
ATOM 1073 C C . LEU B 1 13 ? 10.875 -4.234 5.914 1 97 13 LEU B C 1
ATOM 1075 O O . LEU B 1 13 ? 9.93 -3.697 6.492 1 97 13 LEU B O 1
ATOM 1079 N N . SER B 1 14 ? 10.797 -5.348 5.211 1 97.75 14 SER B N 1
ATOM 1080 C CA . SER B 1 14 ? 9.508 -6.02 5.051 1 97.75 14 SER B CA 1
ATOM 1081 C C . SER B 1 14 ? 9.609 -7.5 5.406 1 97.75 14 SER B C 1
ATOM 1083 O O . SER B 1 14 ? 10.648 -8.125 5.176 1 97.75 14 SER B O 1
ATOM 1085 N N . PRO B 1 15 ? 8.469 -8.023 6 1 96.94 15 PRO B N 1
ATOM 1086 C CA . PRO B 1 15 ? 8.461 -9.492 6.027 1 96.94 15 PRO B CA 1
ATOM 1087 C C . PRO B 1 15 ? 8.75 -10.109 4.66 1 96.94 15 PRO B C 1
ATOM 1089 O O . PRO B 1 15 ? 8.289 -9.602 3.637 1 96.94 15 PRO B O 1
ATOM 1092 N N . GLU B 1 16 ? 9.492 -11.148 4.672 1 97.31 16 GLU B N 1
ATOM 1093 C CA . GLU B 1 16 ? 9.883 -11.789 3.42 1 97.31 16 GLU B CA 1
ATOM 1094 C C . GLU B 1 16 ? 8.664 -12.258 2.637 1 97.31 16 GLU B C 1
ATOM 1096 O O . GLU B 1 16 ? 8.625 -12.141 1.41 1 97.31 16 GLU B O 1
ATOM 1101 N N . GLU B 1 17 ? 7.688 -12.781 3.342 1 96.44 17 GLU B N 1
ATOM 1102 C CA . GLU B 1 17 ? 6.5 -13.336 2.699 1 96.44 17 GLU B CA 1
ATOM 1103 C C . GLU B 1 17 ? 5.715 -12.25 1.968 1 96.44 17 GLU B C 1
ATOM 1105 O O . GLU B 1 17 ? 5.125 -12.508 0.914 1 96.44 17 GLU B O 1
ATOM 1110 N N . LEU B 1 18 ? 5.719 -11.102 2.51 1 97.81 18 LEU B N 1
ATOM 1111 C CA . LEU B 1 18 ? 5.02 -9.984 1.886 1 97.81 18 LEU B CA 1
ATOM 1112 C C . LEU B 1 18 ? 5.703 -9.57 0.587 1 97.81 18 LEU B C 1
ATOM 1114 O O . LEU B 1 18 ? 5.031 -9.242 -0.395 1 97.81 18 LEU B O 1
ATOM 1118 N N . VAL B 1 19 ? 6.988 -9.641 0.596 1 97.69 19 VAL B N 1
ATOM 1119 C CA . VAL B 1 19 ? 7.758 -9.305 -0.598 1 97.69 19 VAL B CA 1
ATOM 1120 C C . VAL B 1 19 ? 7.492 -10.336 -1.69 1 97.69 19 VAL B C 1
ATOM 1122 O O . VAL B 1 19 ? 7.281 -9.984 -2.852 1 97.69 19 VAL B O 1
ATOM 1125 N N . LYS B 1 20 ? 7.477 -11.578 -1.306 1 97.38 20 LYS B N 1
ATOM 1126 C CA . LYS B 1 20 ? 7.195 -12.648 -2.26 1 97.38 20 LYS B CA 1
ATOM 1127 C C . LYS B 1 20 ? 5.812 -12.477 -2.887 1 97.38 20 LYS B C 1
ATOM 1129 O O . LYS B 1 20 ? 5.637 -12.711 -4.082 1 97.38 20 LYS B O 1
ATOM 1134 N N . GLN B 1 21 ? 4.898 -12.102 -2.061 1 98.19 21 GLN B N 1
ATOM 1135 C CA . GLN B 1 21 ? 3.547 -11.883 -2.561 1 98.19 21 GLN B CA 1
ATOM 1136 C C . GLN B 1 21 ? 3.508 -10.719 -3.553 1 98.19 21 GLN B C 1
ATOM 1138 O O . GLN B 1 21 ? 2.865 -10.812 -4.598 1 98.19 21 GLN B O 1
ATOM 1143 N N . ALA B 1 22 ? 4.145 -9.672 -3.238 1 98.5 22 ALA B N 1
ATOM 1144 C CA . ALA B 1 22 ? 4.188 -8.516 -4.125 1 98.5 22 ALA B CA 1
ATOM 1145 C C . ALA B 1 22 ? 4.875 -8.859 -5.441 1 98.5 22 ALA B C 1
ATOM 1147 O O . ALA B 1 22 ? 4.43 -8.43 -6.512 1 98.5 22 ALA B O 1
ATOM 1148 N N . ASP B 1 23 ? 5.945 -9.711 -5.387 1 98 23 ASP B N 1
ATOM 1149 C CA . ASP B 1 23 ? 6.656 -10.141 -6.586 1 98 23 ASP B CA 1
ATOM 1150 C C . ASP B 1 23 ? 5.758 -11 -7.48 1 98 23 ASP B C 1
ATOM 1152 O O . ASP B 1 23 ? 5.758 -10.836 -8.703 1 98 23 ASP B O 1
ATOM 1156 N N . ALA B 1 24 ? 5.062 -11.875 -6.84 1 98.25 24 ALA B N 1
ATOM 1157 C CA . ALA B 1 24 ? 4.156 -12.742 -7.59 1 98.25 24 ALA B CA 1
ATOM 1158 C C . ALA B 1 24 ? 3.057 -11.93 -8.273 1 98.25 24 ALA B C 1
ATOM 1160 O O . ALA B 1 24 ? 2.758 -12.148 -9.445 1 98.25 24 ALA B O 1
ATOM 1161 N N . LEU B 1 25 ? 2.488 -11.031 -7.516 1 98.56 25 LEU B N 1
ATOM 1162 C CA . LEU B 1 25 ? 1.468 -10.164 -8.094 1 98.56 25 LEU B CA 1
ATOM 1163 C C . LEU B 1 25 ? 2.027 -9.383 -9.281 1 98.56 25 LEU B C 1
ATOM 1165 O O . LEU B 1 25 ? 1.381 -9.281 -10.328 1 98.56 25 LEU B O 1
ATOM 1169 N N . ALA B 1 26 ? 3.176 -8.836 -9.102 1 98.25 26 ALA B N 1
ATOM 1170 C CA . ALA B 1 26 ? 3.824 -8.07 -10.164 1 98.25 26 ALA B CA 1
ATOM 1171 C C . ALA B 1 26 ? 3.994 -8.922 -11.422 1 98.25 26 ALA B C 1
ATOM 1173 O O . ALA B 1 26 ? 3.629 -8.5 -12.516 1 98.25 26 ALA B O 1
ATOM 1174 N N . ASP B 1 27 ? 4.484 -10.109 -11.219 1 97.5 27 ASP B N 1
ATOM 1175 C CA . ASP B 1 27 ? 4.699 -11.023 -12.328 1 97.5 27 ASP B CA 1
ATOM 1176 C C . ASP B 1 27 ? 3.377 -11.367 -13.016 1 97.5 27 ASP B C 1
ATOM 1178 O O . ASP B 1 27 ? 3.268 -11.281 -14.242 1 97.5 27 ASP B O 1
ATOM 1182 N N . ILE B 1 28 ? 2.422 -11.703 -12.195 1 98.06 28 ILE B N 1
ATOM 1183 C CA . ILE B 1 28 ? 1.116 -12.117 -12.695 1 98.06 28 ILE B CA 1
ATOM 1184 C C . ILE B 1 28 ? 0.488 -10.984 -13.508 1 98.06 28 ILE B C 1
ATOM 1186 O O . ILE B 1 28 ? -0.087 -11.227 -14.578 1 98.06 28 ILE B O 1
ATOM 1190 N N . GLU B 1 29 ? 0.631 -9.773 -13.055 1 97.12 29 GLU B N 1
ATOM 1191 C CA . GLU B 1 29 ? -0.019 -8.641 -13.703 1 97.12 29 GLU B CA 1
ATOM 1192 C C . GLU B 1 29 ? 0.887 -8.008 -14.758 1 97.12 29 GLU B C 1
ATOM 1194 O O . GLU B 1 29 ? 0.52 -7.008 -15.383 1 97.12 29 GLU B O 1
ATOM 1199 N N . GLY B 1 30 ? 2.023 -8.492 -14.938 1 96.56 30 GLY B N 1
ATOM 1200 C CA . GLY B 1 30 ? 2.934 -7.992 -15.953 1 96.56 30 GLY B CA 1
ATOM 1201 C C . GLY B 1 30 ? 3.521 -6.637 -15.609 1 96.56 30 GLY B C 1
ATOM 1202 O O . GLY B 1 30 ? 3.717 -5.797 -16.484 1 96.56 30 GLY B O 1
ATOM 1203 N N . LYS B 1 31 ? 3.756 -6.336 -14.375 1 96.69 31 LYS B N 1
ATOM 1204 C CA . LYS B 1 31 ? 4.348 -5.086 -13.906 1 96.69 31 LYS B CA 1
ATOM 1205 C C . LYS B 1 31 ? 5.527 -5.348 -12.977 1 96.69 31 LYS B C 1
ATOM 1207 O O . LYS B 1 31 ? 5.938 -6.496 -12.789 1 96.69 31 LYS B O 1
ATOM 1212 N N . ASP B 1 32 ? 6.137 -4.305 -12.461 1 97 32 ASP B N 1
ATOM 1213 C CA . ASP B 1 32 ? 7.25 -4.457 -11.531 1 97 32 ASP B CA 1
ATOM 1214 C C . ASP B 1 32 ? 6.793 -4.254 -10.094 1 97 32 ASP B C 1
ATOM 1216 O O . ASP B 1 32 ? 5.773 -3.604 -9.844 1 97 32 ASP B O 1
ATOM 1220 N N . ARG B 1 33 ? 7.551 -4.797 -9.234 1 97.81 33 ARG B N 1
ATOM 1221 C CA . ARG B 1 33 ? 7.25 -4.695 -7.812 1 97.81 33 ARG B CA 1
ATOM 1222 C C . ARG B 1 33 ? 7.129 -3.238 -7.379 1 97.81 33 ARG B C 1
ATOM 1224 O O . ARG B 1 33 ? 6.316 -2.906 -6.512 1 97.81 33 ARG B O 1
ATOM 1231 N N . THR B 1 34 ? 7.965 -2.361 -7.94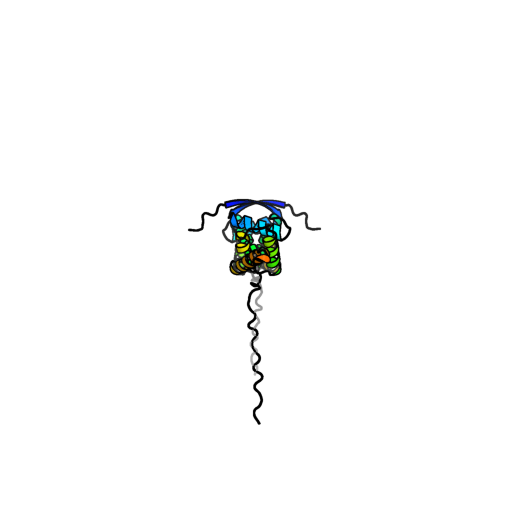9 1 97.81 34 THR B N 1
ATOM 1232 C CA . THR B 1 34 ? 7.91 -0.931 -7.668 1 97.81 34 THR B CA 1
ATOM 1233 C C . THR B 1 34 ? 6.512 -0.381 -7.922 1 97.81 34 THR B C 1
ATOM 1235 O O . THR B 1 34 ? 5.965 0.354 -7.098 1 97.81 34 THR B O 1
ATOM 1238 N N . ASP B 1 35 ? 5.957 -0.795 -9.047 1 98.06 35 ASP B N 1
ATOM 1239 C CA . ASP B 1 35 ? 4.621 -0.328 -9.398 1 98.06 35 ASP B CA 1
ATOM 1240 C C . ASP B 1 35 ? 3.582 -0.825 -8.398 1 98.06 35 ASP B C 1
ATOM 1242 O O . ASP B 1 35 ? 2.674 -0.083 -8.016 1 98.06 35 ASP B O 1
ATOM 1246 N N . VAL B 1 36 ? 3.686 -2.018 -7.953 1 98.56 36 VAL B N 1
ATOM 1247 C CA . VAL B 1 36 ? 2.775 -2.602 -6.977 1 98.56 36 VAL B CA 1
ATOM 1248 C C . VAL B 1 36 ? 2.838 -1.81 -5.672 1 98.56 36 VAL B C 1
ATOM 1250 O O . VAL B 1 36 ? 1.803 -1.467 -5.094 1 98.56 36 VAL B O 1
ATOM 1253 N N . ILE B 1 37 ? 4.008 -1.479 -5.223 1 98.75 37 ILE B N 1
ATOM 1254 C CA . ILE B 1 37 ? 4.203 -0.768 -3.965 1 98.75 37 ILE B CA 1
ATOM 1255 C C . ILE B 1 37 ? 3.648 0.65 -4.082 1 98.75 37 ILE B C 1
ATOM 1257 O O . ILE B 1 37 ? 2.961 1.132 -3.18 1 98.75 37 ILE B O 1
ATOM 1261 N N . ILE B 1 38 ? 3.893 1.3 -5.211 1 98.69 38 ILE B N 1
ATOM 1262 C CA . ILE B 1 38 ? 3.412 2.658 -5.434 1 98.69 38 ILE B CA 1
ATOM 1263 C C . ILE B 1 38 ? 1.886 2.666 -5.461 1 98.69 38 ILE B C 1
ATOM 1265 O O . ILE B 1 38 ? 1.251 3.502 -4.812 1 98.69 38 ILE B O 1
ATOM 1269 N N . GLU B 1 39 ? 1.305 1.693 -6.176 1 98.62 39 GLU B N 1
ATOM 1270 C CA . GLU B 1 39 ? -0.15 1.604 -6.242 1 98.62 39 GLU B CA 1
ATOM 1271 C C . GLU B 1 39 ? -0.749 1.332 -4.863 1 98.62 39 GLU B C 1
ATOM 1273 O O . GLU B 1 39 ? -1.77 1.918 -4.5 1 98.62 39 GLU B O 1
ATOM 1278 N N . ALA B 1 40 ? -0.135 0.461 -4.141 1 98.81 40 ALA B N 1
ATOM 1279 C CA . ALA B 1 40 ? -0.592 0.148 -2.791 1 98.81 40 ALA B CA 1
ATOM 1280 C C . ALA B 1 40 ? -0.563 1.388 -1.9 1 98.81 40 ALA B C 1
ATOM 1282 O O . ALA B 1 40 ? -1.538 1.683 -1.206 1 98.81 40 ALA B O 1
ATOM 1283 N N . LEU B 1 41 ? 0.544 2.117 -1.978 1 98.75 41 LEU B N 1
ATOM 1284 C CA . LEU B 1 41 ? 0.712 3.303 -1.146 1 98.75 41 LEU B CA 1
ATOM 1285 C C . LEU B 1 41 ? -0.288 4.387 -1.535 1 98.75 41 LEU B C 1
ATOM 1287 O O . LEU B 1 41 ? -0.882 5.031 -0.667 1 98.75 41 LEU B O 1
ATOM 1291 N N . GLN B 1 42 ? -0.498 4.566 -2.805 1 98.44 42 GLN B N 1
ATOM 1292 C CA . GLN B 1 42 ? -1.448 5.559 -3.291 1 98.44 42 GLN B CA 1
ATOM 1293 C C . GLN B 1 42 ? -2.867 5.238 -2.83 1 98.44 42 GLN B C 1
ATOM 1295 O O . GLN B 1 42 ? -3.584 6.117 -2.348 1 98.44 42 GLN B O 1
ATOM 1300 N N . GLU B 1 43 ? -3.199 4.02 -3.023 1 98.19 43 GLU B N 1
ATOM 1301 C CA . GLU B 1 43 ? -4.539 3.613 -2.609 1 98.19 43 GLU B CA 1
ATOM 1302 C C . GLU B 1 43 ? -4.711 3.744 -1.099 1 98.19 43 GLU B C 1
ATOM 1304 O O . GLU B 1 43 ? -5.762 4.184 -0.625 1 98.19 43 GLU B O 1
ATOM 1309 N N . TYR B 1 44 ? -3.736 3.355 -0.38 1 98.5 44 TYR B N 1
ATOM 1310 C CA . TYR B 1 44 ? -3.75 3.434 1.076 1 98.5 44 TYR B CA 1
ATOM 1311 C C . TYR B 1 44 ? -3.959 4.871 1.543 1 98.5 44 TYR B C 1
ATOM 1313 O O . TYR B 1 44 ? -4.82 5.137 2.387 1 98.5 44 TYR B O 1
ATOM 1321 N N . LEU B 1 45 ? -3.217 5.801 0.955 1 98.06 45 LEU B N 1
ATOM 1322 C CA . LEU B 1 45 ? -3.32 7.211 1.31 1 98.06 45 LEU B CA 1
ATOM 1323 C C . LEU B 1 45 ? -4.68 7.773 0.913 1 98.06 45 LEU B C 1
ATOM 1325 O O . LEU B 1 45 ? -5.27 8.57 1.651 1 98.06 45 LEU B O 1
ATOM 1329 N N . GLN B 1 46 ? -5.168 7.348 -0.218 1 96.56 46 GLN B N 1
ATOM 1330 C CA . GLN B 1 46 ? -6.473 7.805 -0.687 1 96.56 46 GLN B CA 1
ATOM 1331 C C . GLN B 1 46 ? -7.59 7.332 0.242 1 96.56 46 GLN B C 1
ATOM 1333 O O . GLN B 1 46 ? -8.508 8.094 0.549 1 96.56 46 GLN B O 1
ATOM 1338 N N . GLU B 1 47 ? -7.488 6.152 0.717 1 96.25 47 GLU B N 1
ATOM 1339 C CA . GLU B 1 47 ? -8.508 5.605 1.608 1 96.25 47 GLU B CA 1
ATOM 1340 C C . GLU B 1 47 ? -8.516 6.332 2.949 1 96.25 47 GLU B C 1
ATOM 1342 O O . GLU B 1 47 ? -9.57 6.504 3.559 1 96.25 47 GLU B O 1
ATOM 1347 N N . HIS B 1 48 ? -7.414 6.73 3.385 1 96.38 48 HIS B N 1
ATOM 1348 C CA . HIS B 1 48 ? -7.316 7.426 4.66 1 96.38 48 HIS B CA 1
ATOM 1349 C C . HIS B 1 48 ? -7.996 8.789 4.602 1 96.38 48 HIS B C 1
ATOM 1351 O O . HIS B 1 48 ? -8.5 9.281 5.609 1 96.38 48 HIS B O 1
ATOM 1357 N N . ARG B 1 49 ? -8.094 9.367 3.432 1 95.56 49 ARG B N 1
ATOM 1358 C CA . ARG B 1 49 ? -8.695 10.68 3.256 1 95.56 49 ARG B CA 1
ATOM 1359 C C . ARG B 1 49 ? -10.148 10.68 3.723 1 95.56 49 ARG B C 1
ATOM 1361 O O . ARG B 1 49 ? -10.68 11.727 4.117 1 95.56 49 ARG B O 1
ATOM 1368 N N . GLN B 1 50 ? -10.742 9.523 3.734 1 94.94 50 GLN B N 1
ATOM 1369 C CA . GLN B 1 50 ? -12.156 9.422 4.062 1 94.94 50 GLN B CA 1
ATOM 1370 C C . GLN B 1 50 ? -12.359 9.047 5.527 1 94.94 50 GLN B C 1
ATOM 1372 O O . GLN B 1 50 ? -13.492 9.023 6.016 1 94.94 50 GLN B O 1
ATOM 1377 N N . ASN B 1 51 ? -11.352 8.859 6.184 1 97.06 51 ASN B N 1
ATOM 1378 C CA . ASN B 1 51 ? -11.414 8.477 7.59 1 97.06 51 ASN B CA 1
ATOM 1379 C C . ASN B 1 51 ? -11.523 9.695 8.5 1 97.06 51 ASN B C 1
ATOM 1381 O O . ASN B 1 51 ? -10.602 10.508 8.57 1 97.06 51 ASN B O 1
ATOM 1385 N N . GLU B 1 52 ? -12.602 9.773 9.18 1 96.88 52 GLU B N 1
ATOM 1386 C CA . GLU B 1 52 ? -12.883 10.953 9.984 1 96.88 52 GLU B CA 1
ATOM 1387 C C . GLU B 1 52 ? -11.852 11.133 11.086 1 96.88 52 GLU B C 1
ATOM 1389 O O . GLU B 1 52 ? -11.43 12.258 11.375 1 96.88 52 GLU B O 1
ATOM 1394 N N . GLN B 1 53 ? -11.602 10.016 11.766 1 97.5 53 GLN B N 1
ATOM 1395 C CA . GLN B 1 53 ? -10.578 10.102 12.805 1 97.5 53 GLN B CA 1
ATOM 1396 C C . GLN B 1 53 ? -9.25 10.602 12.234 1 97.5 53 GLN B C 1
ATOM 1398 O O . GLN B 1 53 ? -8.586 11.438 12.844 1 97.5 53 GLN B O 1
ATOM 1403 N N . PHE B 1 54 ? -8.891 10.188 11.133 1 98.06 54 PHE B N 1
ATOM 1404 C CA . PHE B 1 54 ? -7.656 10.641 10.492 1 98.06 54 PHE B CA 1
ATOM 1405 C C . PHE B 1 54 ? -7.73 12.125 10.156 1 98.06 54 PHE B C 1
ATOM 1407 O O . PHE B 1 54 ? -6.766 12.859 10.375 1 98.06 54 PHE B O 1
ATOM 1414 N N . ARG B 1 55 ? -8.773 12.516 9.633 1 97.94 55 ARG B N 1
ATOM 1415 C CA . ARG B 1 55 ? -8.961 13.922 9.289 1 97.94 55 ARG B CA 1
ATOM 1416 C C . ARG B 1 55 ? -8.797 14.812 10.516 1 97.94 55 ARG B C 1
ATOM 1418 O O . ARG B 1 55 ? -8.211 15.898 10.422 1 97.94 55 ARG B O 1
ATOM 1425 N N . GLU B 1 56 ? -9.273 14.391 11.594 1 98.31 56 GLU B N 1
ATOM 1426 C CA . GLU B 1 56 ? -9.117 15.125 12.844 1 98.31 56 GLU B CA 1
ATOM 1427 C C . GLU B 1 56 ? -7.645 15.227 13.242 1 98.31 56 GLU B C 1
ATOM 1429 O O . GLU B 1 56 ? -7.18 16.281 13.68 1 98.31 56 GLU B O 1
ATOM 1434 N N . HIS B 1 57 ? -6.941 14.117 13.062 1 98.69 57 HIS B N 1
ATOM 1435 C CA . HIS B 1 57 ? -5.52 14.102 13.391 1 98.69 57 HIS B CA 1
ATOM 1436 C C . HIS B 1 57 ? -4.73 15.008 12.453 1 98.69 57 HIS B C 1
ATOM 1438 O O . HIS B 1 57 ? -3.758 15.641 12.867 1 98.69 57 HIS B O 1
ATOM 1444 N N . VAL B 1 58 ? -5.129 15.031 11.273 1 98.75 58 VAL B N 1
ATOM 1445 C CA . VAL B 1 58 ? -4.496 15.93 10.312 1 98.75 58 VAL B CA 1
ATOM 1446 C C . VAL B 1 58 ? -4.703 17.375 10.742 1 98.75 58 VAL B C 1
ATOM 1448 O O . VAL B 1 58 ? -3.773 18.188 10.703 1 98.75 58 VAL B O 1
ATOM 1451 N N . ALA B 1 59 ? -5.922 17.719 11.102 1 98.56 59 ALA B N 1
ATOM 1452 C CA . ALA B 1 59 ? -6.234 19.062 11.578 1 98.56 59 ALA B CA 1
ATOM 1453 C C . ALA B 1 59 ? -5.328 19.453 12.742 1 98.56 59 ALA B C 1
ATOM 1455 O O . ALA B 1 59 ? -4.73 20.531 12.734 1 98.56 59 ALA B O 1
ATOM 1456 N N . GLU B 1 60 ? -5.262 18.547 13.648 1 98.31 60 GLU B N 1
ATOM 1457 C CA . GLU B 1 60 ? -4.426 18.797 14.812 1 98.31 60 GLU B CA 1
ATOM 1458 C C . GLU B 1 60 ? -2.973 19.031 14.414 1 98.31 60 GLU B C 1
ATOM 1460 O O . GLU B 1 60 ? -2.318 19.953 14.922 1 98.31 60 GLU B O 1
ATOM 1465 N N . ALA B 1 61 ? -2.422 18.219 13.539 1 98.38 61 ALA B N 1
ATOM 1466 C CA . ALA B 1 61 ? -1.043 18.344 13.078 1 98.38 61 ALA B CA 1
ATOM 1467 C C . ALA B 1 61 ? -0.833 19.688 12.367 1 98.38 61 ALA B C 1
ATOM 1469 O O . ALA B 1 61 ? 0.215 20.312 12.523 1 98.38 61 ALA B O 1
ATOM 1470 N N . TYR B 1 62 ? -1.849 20.078 11.602 1 98.44 62 TYR B N 1
ATOM 1471 C CA . TYR B 1 62 ? -1.783 21.344 10.875 1 98.44 62 TYR B CA 1
ATOM 1472 C C . TYR B 1 62 ? -1.777 22.516 11.844 1 98.44 62 TYR B C 1
ATOM 1474 O O . TYR B 1 62 ? -0.961 23.438 11.719 1 98.44 62 TYR B O 1
ATOM 1482 N N . TYR B 1 63 ? -2.658 22.469 12.742 1 97.94 63 TYR B N 1
ATOM 1483 C CA . TYR B 1 63 ? -2.771 23.562 13.703 1 97.94 63 TYR B CA 1
ATOM 1484 C C . TYR B 1 63 ? -1.536 23.641 14.586 1 97.94 63 TYR B C 1
ATOM 1486 O O . TYR B 1 63 ? -1.136 24.734 15.008 1 97.94 63 TYR B O 1
ATOM 1494 N N . ASP B 1 64 ? -0.858 22.531 14.852 1 95.62 64 ASP B N 1
ATOM 1495 C CA . ASP B 1 64 ? 0.352 22.453 15.664 1 95.62 64 ASP B CA 1
ATOM 1496 C C . ASP B 1 64 ? 1.597 22.734 14.82 1 95.62 64 ASP B C 1
ATOM 1498 O O . ASP B 1 64 ? 2.723 22.547 15.289 1 95.62 64 ASP B O 1
ATOM 1502 N N . ASN B 1 65 ? 1.486 23.062 13.664 1 95.5 65 ASN B N 1
ATOM 1503 C CA . ASN B 1 65 ? 2.545 23.453 12.742 1 95.5 65 ASN B CA 1
ATOM 1504 C C . ASN B 1 65 ? 3.48 22.281 12.43 1 95.5 65 ASN B C 1
ATOM 1506 O O . ASN B 1 65 ? 4.652 22.5 12.117 1 95.5 65 ASN B O 1
ATOM 1510 N N . ARG B 1 66 ? 2.941 21.078 12.453 1 97 66 ARG B N 1
ATOM 1511 C CA . ARG B 1 66 ? 3.746 19.891 12.164 1 97 66 ARG B CA 1
ATOM 1512 C C . ARG B 1 66 ? 3.748 19.594 10.672 1 97 66 ARG B C 1
ATOM 1514 O O . ARG B 1 66 ? 4.66 18.922 10.164 1 97 66 ARG B O 1
ATOM 1521 N N . ILE B 1 67 ? 2.672 19.953 9.992 1 97.81 67 ILE B N 1
ATOM 1522 C CA . ILE B 1 67 ? 2.609 19.766 8.547 1 97.81 67 ILE B CA 1
ATOM 1523 C C . ILE B 1 67 ? 2.174 21.062 7.879 1 97.81 67 ILE B C 1
ATOM 1525 O O . ILE B 1 67 ? 1.501 21.891 8.5 1 97.81 67 ILE B O 1
ATOM 1529 N N . GLU B 1 68 ? 2.666 21.234 6.656 1 97.19 68 GLU B N 1
ATOM 1530 C CA . GLU B 1 68 ? 2.322 22.422 5.875 1 97.19 68 GLU B CA 1
ATOM 1531 C C . GLU B 1 68 ? 1.023 22.203 5.102 1 97.19 68 GLU B C 1
ATOM 1533 O O . GLU B 1 68 ? 0.583 21.078 4.91 1 97.19 68 GLU B O 1
ATOM 1538 N N . TYR B 1 69 ? 0.494 23.344 4.613 1 98.06 69 TYR B N 1
ATOM 1539 C CA . TYR B 1 69 ? -0.812 23.344 3.965 1 98.06 69 TYR B CA 1
ATOM 1540 C C . TYR B 1 69 ? -0.834 22.406 2.77 1 98.06 69 TYR B C 1
ATOM 1542 O O . TYR B 1 69 ? -1.835 21.719 2.525 1 98.06 69 TYR B O 1
ATOM 1550 N N . ASP B 1 70 ? 0.209 22.391 2.002 1 97.06 70 ASP B N 1
ATOM 1551 C CA . ASP B 1 70 ? 0.232 21.547 0.809 1 97.06 70 ASP B CA 1
ATOM 1552 C C . ASP B 1 70 ? 0.007 20.078 1.166 1 97.06 70 ASP B C 1
ATOM 1554 O O . ASP B 1 70 ? -0.672 19.344 0.436 1 97.06 70 ASP B O 1
ATOM 1558 N N . LEU B 1 71 ? 0.555 19.578 2.254 1 98 71 LEU B N 1
ATOM 1559 C CA . LEU B 1 71 ? 0.362 18.203 2.699 1 98 71 LEU B CA 1
ATOM 1560 C C . LEU B 1 71 ? -1.056 18 3.225 1 98 71 LEU B C 1
ATOM 1562 O O . LEU B 1 71 ? -1.646 16.922 3.023 1 98 71 LEU B O 1
ATOM 1566 N N . VAL B 1 72 ? -1.617 19.031 3.887 1 98.56 72 VAL B N 1
ATOM 1567 C CA . VAL B 1 72 ? -2.994 18.953 4.363 1 98.56 72 VAL B CA 1
ATOM 1568 C C . VAL B 1 72 ? -3.934 18.703 3.186 1 98.56 72 VAL B C 1
ATOM 1570 O O . VAL B 1 72 ? -4.785 17.812 3.238 1 98.56 72 VAL B O 1
ATOM 1573 N N . GLU B 1 73 ? -3.725 19.469 2.164 1 97.69 73 GLU B N 1
ATOM 1574 C CA . GLU B 1 73 ? -4.582 19.359 0.988 1 97.69 73 GLU B CA 1
ATOM 1575 C C . GLU B 1 73 ? -4.512 17.953 0.387 1 97.69 73 GLU B C 1
ATOM 1577 O O . GLU B 1 73 ? -5.535 17.391 -0.003 1 97.69 73 GLU B O 1
ATOM 1582 N N . THR B 1 74 ? -3.297 17.453 0.346 1 96.94 74 THR B N 1
ATOM 1583 C CA . THR B 1 74 ? -3.115 16.141 -0.265 1 96.94 74 THR B CA 1
ATOM 1584 C C . THR B 1 74 ? -3.707 15.047 0.62 1 96.94 74 THR B C 1
ATOM 1586 O O . THR B 1 74 ? -4.203 14.039 0.118 1 96.94 74 THR B O 1
ATOM 1589 N N . LEU B 1 75 ? -3.695 15.234 1.926 1 98.25 75 LEU B N 1
ATOM 1590 C CA . LEU B 1 75 ? -4.082 14.203 2.879 1 98.25 75 LEU B CA 1
ATOM 1591 C C . LEU B 1 75 ? -5.586 14.211 3.109 1 98.25 75 LEU B C 1
ATOM 1593 O O . LEU B 1 75 ? -6.18 13.172 3.402 1 98.25 75 LEU B O 1
ATOM 1597 N N . VAL B 1 76 ? -6.281 15.391 2.961 1 98.12 76 VAL B N 1
ATOM 1598 C CA . VAL B 1 76 ? -7.691 15.414 3.324 1 98.12 76 VAL B CA 1
ATOM 1599 C C . VAL B 1 76 ? -8.516 15.961 2.162 1 98.12 76 VAL B C 1
ATOM 1601 O O . VAL B 1 76 ? -9.75 15.945 2.203 1 98.12 76 VAL B O 1
ATOM 1604 N N . GLY B 1 77 ? -7.922 16.406 1.138 1 96.81 77 GLY B N 1
ATOM 1605 C CA . GLY B 1 77 ? -8.617 17.016 0.017 1 96.81 77 GLY B CA 1
ATOM 1606 C C . GLY B 1 77 ? -8.695 18.531 0.116 1 96.81 77 GLY B C 1
ATOM 1607 O O . GLY B 1 77 ? -8.539 19.094 1.2 1 96.81 77 GLY B O 1
ATOM 1608 N N . THR B 1 78 ? -8.992 19.156 -0.984 1 96.94 78 THR B N 1
ATOM 1609 C CA . THR B 1 78 ? -8.922 20.609 -1.146 1 96.94 78 THR B CA 1
ATOM 1610 C C . THR B 1 78 ? -9.969 21.297 -0.271 1 96.94 78 THR B C 1
ATOM 1612 O O . THR B 1 78 ? -9.656 22.266 0.419 1 96.94 78 THR B O 1
ATOM 1615 N N . GLU B 1 79 ? -11.18 20.828 -0.288 1 97.31 79 GLU B N 1
ATOM 1616 C CA . GLU B 1 79 ? -12.273 21.5 0.421 1 97.31 79 GLU B CA 1
ATOM 1617 C C . GLU B 1 79 ? -12.031 21.5 1.928 1 97.31 79 GLU B C 1
ATOM 1619 O O . GLU B 1 79 ? -12.141 22.531 2.578 1 97.31 79 GLU B O 1
ATOM 1624 N N . ARG B 1 80 ? -11.703 20.375 2.402 1 97.56 80 ARG B N 1
ATOM 1625 C CA . ARG B 1 80 ? -11.438 20.266 3.832 1 97.56 80 ARG B CA 1
ATOM 1626 C C . ARG B 1 80 ? -10.188 21.047 4.219 1 97.56 80 ARG B C 1
ATOM 1628 O O . ARG B 1 80 ? -10.156 21.703 5.266 1 97.56 80 ARG B O 1
ATOM 1635 N N . ALA B 1 81 ? -9.227 21.031 3.406 1 98.5 81 ALA B N 1
ATOM 1636 C CA . ALA B 1 81 ? -7.992 21.781 3.643 1 98.5 81 ALA B CA 1
ATOM 1637 C C . ALA B 1 81 ? -8.273 23.281 3.725 1 98.5 81 ALA B C 1
ATOM 1639 O O . ALA B 1 81 ? -7.727 23.969 4.586 1 98.5 81 ALA B O 1
ATOM 1640 N N . ARG B 1 82 ? -9.086 23.766 2.877 1 98.44 82 ARG B N 1
ATOM 1641 C CA . ARG B 1 82 ? -9.43 25.172 2.871 1 98.44 82 ARG B CA 1
ATOM 1642 C C . ARG B 1 82 ? -10.125 25.578 4.164 1 98.44 82 ARG B C 1
ATOM 1644 O O . ARG B 1 82 ? -9.844 26.641 4.73 1 98.44 82 ARG B O 1
ATOM 1651 N N . THR B 1 83 ? -11.039 24.75 4.574 1 98.12 83 THR B N 1
ATOM 1652 C CA . THR B 1 83 ? -11.734 25 5.832 1 98.12 83 THR B CA 1
ATOM 1653 C C . THR B 1 83 ? -10.742 25.094 6.988 1 98.12 83 THR B C 1
ATOM 1655 O O . THR B 1 83 ? -10.828 25.984 7.828 1 98.12 83 THR B O 1
ATOM 1658 N N . LEU B 1 84 ? -9.789 24.141 6.988 1 98.5 84 LEU B N 1
ATOM 1659 C CA . LEU B 1 84 ? -8.805 24.109 8.055 1 98.5 84 LEU B CA 1
ATOM 1660 C C . LEU B 1 84 ? -7.914 25.359 8.008 1 98.5 84 LEU B C 1
ATOM 1662 O O . LEU B 1 84 ? -7.527 25.891 9.055 1 98.5 84 LEU B O 1
ATOM 1666 N N . GLN B 1 85 ? -7.594 25.734 6.828 1 98.06 85 GLN B N 1
ATOM 1667 C CA . GLN B 1 85 ? -6.789 26.938 6.652 1 98.06 85 GLN B CA 1
ATOM 1668 C C . GLN B 1 85 ? -7.504 28.156 7.215 1 98.06 85 GLN B C 1
ATOM 1670 O O . GLN B 1 85 ? -6.895 28.984 7.902 1 98.06 85 GLN B O 1
ATOM 1675 N N . LEU B 1 86 ? -8.766 28.266 6.93 1 97.88 86 LEU B N 1
ATOM 1676 C CA . LEU B 1 86 ? -9.57 29.375 7.438 1 97.88 86 LEU B CA 1
ATOM 1677 C C . LEU B 1 86 ? -9.641 29.344 8.961 1 97.88 86 LEU B C 1
ATOM 1679 O O . LEU B 1 86 ? -9.477 30.375 9.609 1 97.88 86 LEU B O 1
ATOM 1683 N N . LEU B 1 87 ? -9.891 28.156 9.5 1 97.44 87 LEU B N 1
ATOM 1684 C CA . LEU B 1 87 ? -9.977 28.016 10.945 1 97.44 87 LEU B CA 1
ATOM 1685 C C . LEU B 1 87 ? -8.648 28.359 11.609 1 97.44 87 LEU B C 1
ATOM 1687 O O . LEU B 1 87 ? -8.625 29.016 12.656 1 97.44 87 LEU B O 1
ATOM 1691 N N . LYS B 1 88 ? -7.613 27.969 10.984 1 96.56 88 LYS B N 1
ATOM 1692 C CA . LYS B 1 88 ? -6.301 28.281 11.539 1 96.56 88 LYS B CA 1
ATOM 1693 C C . LYS B 1 88 ? -6.066 29.781 11.578 1 96.56 88 LYS B C 1
ATOM 1695 O O . LYS B 1 88 ? -5.555 30.312 12.562 1 96.56 88 LYS B O 1
ATOM 1700 N N . ARG B 1 89 ? -6.324 30.516 10.516 1 94.56 89 ARG B N 1
ATOM 1701 C CA . ARG B 1 89 ? -6.176 31.969 10.438 1 94.56 89 ARG B CA 1
ATOM 1702 C C . ARG B 1 89 ? -7 32.656 11.523 1 94.56 89 ARG B C 1
ATOM 1704 O O . ARG B 1 89 ? -6.539 33.625 12.141 1 94.56 89 ARG B O 1
ATOM 1711 N N . ASP B 1 90 ? -8.188 32.188 11.68 1 91.88 90 ASP B N 1
ATOM 1712 C CA . ASP B 1 90 ? -9.078 32.75 12.695 1 91.88 90 ASP B CA 1
ATOM 1713 C C . ASP B 1 90 ? -8.508 32.562 14.094 1 91.88 90 ASP B C 1
ATOM 1715 O O . ASP B 1 90 ? -8.594 33.438 14.945 1 91.88 90 ASP B O 1
ATOM 1719 N N . LEU B 1 91 ? -8 31.438 14.391 1 89.06 91 LEU B N 1
ATOM 1720 C CA . LEU B 1 91 ? -7.418 31.094 15.688 1 89.06 91 LEU B CA 1
ATOM 1721 C C . LEU B 1 91 ? -6.18 31.953 15.961 1 89.06 91 LEU B C 1
ATOM 1723 O O . LEU B 1 91 ? -5.883 32.281 17.109 1 89.06 91 LEU B O 1
ATOM 1727 N N . GLU B 1 92 ? -5.469 32.25 14.883 1 86.62 92 GLU B N 1
ATOM 1728 C CA . GLU B 1 92 ? -4.227 33 15.023 1 86.62 92 GLU B CA 1
ATOM 1729 C C . GLU B 1 92 ? -4.488 34.5 15.008 1 86.62 92 GLU B C 1
ATOM 1731 O O . GLU B 1 92 ? -3.615 35.281 15.367 1 86.62 92 GLU B O 1
ATOM 1736 N N . SER B 1 93 ? -5.672 34.812 14.562 1 82 93 SER B N 1
ATOM 1737 C CA . SER B 1 93 ? -6.027 36.219 14.531 1 82 93 SER B CA 1
ATOM 1738 C C . SER B 1 93 ? -6.18 36.781 15.945 1 82 93 SER B C 1
ATOM 1740 O O . SER B 1 93 ? -6.648 36.094 16.844 1 82 93 SER B O 1
ATOM 1742 N N . ASP B 1 94 ? -5.441 37.844 16.328 1 70.5 94 ASP B N 1
ATOM 1743 C CA . ASP B 1 94 ? -5.605 38.594 17.578 1 70.5 94 ASP B CA 1
ATOM 1744 C C . ASP B 1 94 ? -7.062 39 17.781 1 70.5 94 ASP B C 1
ATOM 1746 O O . ASP B 1 94 ? -7.688 39.562 16.875 1 70.5 94 ASP B O 1
ATOM 1750 N N . PRO B 1 95 ? -7.738 38.406 18.922 1 62.06 95 PRO B N 1
ATOM 1751 C CA . PRO B 1 95 ? -9.102 38.844 19.203 1 62.06 95 PRO B CA 1
ATOM 1752 C C . PRO B 1 95 ? -9.258 40.375 19.078 1 62.06 95 PRO B C 1
ATOM 1754 O O . PRO B 1 95 ? -10.375 40.844 18.891 1 62.06 95 PRO B O 1
ATOM 1757 N N . LEU B 1 96 ? -8.227 41.094 19.344 1 58.78 96 LEU B N 1
ATOM 1758 C CA . LEU B 1 96 ? -8.305 42.562 19.422 1 58.78 96 LEU B CA 1
ATOM 1759 C C . LEU B 1 96 ? -8.516 43.188 18.047 1 58.78 96 LEU B C 1
ATOM 1761 O O . LEU B 1 96 ? -8.789 44.375 17.938 1 58.78 96 LEU B O 1
ATOM 1765 N N . ASP B 1 97 ? -8.266 42.438 17.047 1 54.41 97 ASP B N 1
ATOM 1766 C CA . ASP B 1 97 ? -8.5 43 15.727 1 54.41 97 ASP B CA 1
ATOM 1767 C C . ASP B 1 97 ? -10 43.125 15.438 1 54.41 97 ASP B C 1
ATOM 1769 O O . ASP B 1 97 ? -10.398 43.312 14.281 1 54.41 97 ASP B O 1
ATOM 1773 N N . VAL B 1 98 ? -10.82 42.656 16.25 1 52.78 98 VAL B N 1
ATOM 1774 C CA . VAL B 1 98 ? -12.227 43.031 16.234 1 52.78 98 VAL B CA 1
ATOM 1775 C C . VAL B 1 98 ? -12.344 44.531 16.578 1 52.78 98 VAL B C 1
ATOM 1777 O O . VAL B 1 98 ? -11.898 44.969 17.641 1 52.78 98 VAL B O 1
ATOM 1780 N N . PRO B 1 99 ? -12.453 45.406 15.664 1 52.84 99 PRO B N 1
ATOM 1781 C CA . PRO B 1 99 ? -12.555 46.812 16.062 1 52.84 99 PRO B CA 1
ATOM 1782 C C . PRO B 1 99 ? -13.438 47 17.297 1 52.84 99 PRO B C 1
ATOM 1784 O O . PRO B 1 99 ? -14.445 46.312 17.453 1 52.84 99 PRO B O 1
ATOM 1787 N N . GLU B 1 100 ? -12.875 47.219 18.469 1 54.72 100 GLU B N 1
ATOM 1788 C CA . GLU B 1 100 ? -13.703 47.625 19.609 1 54.72 100 GLU B CA 1
ATOM 1789 C C . GLU B 1 100 ? -14.953 48.375 19.156 1 54.72 100 GLU B C 1
ATOM 1791 O O . GLU B 1 100 ? -14.906 49.125 18.188 1 54.72 100 GLU B O 1
ATOM 1796 N N . PRO B 1 101 ? -16.094 47.844 19.281 1 54.81 101 PRO B N 1
ATOM 1797 C CA . PRO B 1 101 ? -17.234 48.688 18.906 1 54.81 101 PRO B CA 1
ATOM 1798 C C . PRO B 1 101 ? -16.969 50.188 19.188 1 54.81 101 PRO B C 1
ATOM 1800 O O . PRO B 1 101 ? -16.281 50.5 20.141 1 54.81 101 PRO B O 1
ATOM 1803 N N . ASP B 1 102 ? -16.688 50.938 18.172 1 51.25 102 ASP B N 1
ATOM 1804 C CA . ASP B 1 102 ? -16.594 52.375 18.469 1 51.25 102 ASP B CA 1
ATOM 1805 C C . ASP B 1 102 ? -17.609 52.781 19.547 1 51.25 102 ASP B C 1
ATOM 1807 O O . ASP B 1 102 ? -18.812 52.531 19.391 1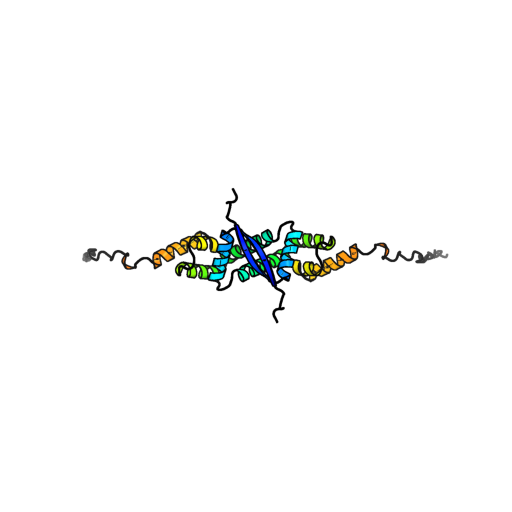 51.25 102 ASP B O 1
ATOM 1811 N N . LYS B 1 103 ? -17.25 52.625 20.781 1 53.22 103 LYS B N 1
ATOM 1812 C CA . LYS B 1 103 ? -18.109 53.031 21.891 1 53.22 103 LYS B CA 1
ATOM 1813 C C . LYS B 1 103 ? -18.922 54.25 21.547 1 53.22 103 LYS B C 1
ATOM 1815 O O . LYS B 1 103 ? -19.781 54.688 22.312 1 53.22 103 LYS B O 1
ATOM 1820 N N . ASP B 1 104 ? -18.422 55.125 20.656 1 50.28 104 ASP B N 1
ATOM 1821 C CA . ASP B 1 104 ? -19.172 56.375 20.438 1 50.28 104 ASP B CA 1
ATOM 1822 C C . ASP B 1 104 ? -20.453 56.094 19.641 1 50.28 104 ASP B C 1
ATOM 1824 O O . ASP B 1 104 ? -20.766 56.844 18.719 1 50.28 104 ASP B O 1
ATOM 1828 N N . THR B 1 105 ? -20.719 54.844 19.359 1 48.34 105 THR B N 1
ATOM 1829 C CA . THR B 1 105 ? -22.016 54.781 18.688 1 48.34 105 THR B CA 1
ATOM 1830 C C . THR B 1 105 ? -23.109 55.344 19.578 1 48.34 105 THR B C 1
ATOM 1832 O O . THR B 1 105 ? -23.312 54.906 20.703 1 48.34 105 THR B O 1
ATOM 1835 N N . ASP B 1 106 ? -23.406 56.656 19.344 1 47.19 106 ASP B N 1
ATOM 1836 C CA . ASP B 1 106 ? -24.562 57.375 19.875 1 47.19 106 ASP B CA 1
ATOM 1837 C C . ASP B 1 106 ? -25.812 56.5 19.844 1 47.19 106 ASP B C 1
ATOM 1839 O O . ASP B 1 106 ? -26.266 56.094 18.766 1 47.19 106 ASP B O 1
ATOM 1843 N N . VAL B 1 107 ? -25.891 55.5 20.672 1 51.28 107 VAL B N 1
ATOM 1844 C CA . VAL B 1 107 ? -27.188 54.875 20.906 1 51.28 107 VAL B CA 1
ATOM 1845 C C . VAL B 1 107 ? -28.281 55.938 20.812 1 51.28 107 VAL B C 1
ATOM 1847 O O . VAL B 1 107 ? -28.234 56.938 21.516 1 51.28 107 VAL B O 1
ATOM 1850 N N . TYR B 1 108 ? -28.875 56.125 19.578 1 47.41 108 TYR B N 1
ATOM 1851 C CA . TYR B 1 108 ? -30.062 56.969 19.406 1 47.41 108 TYR B CA 1
ATOM 1852 C C . TYR B 1 108 ? -31.047 56.75 20.547 1 47.41 108 TYR B C 1
ATOM 1854 O O . TYR B 1 108 ? -31.422 55.594 20.844 1 47.41 108 TYR B O 1
ATOM 1862 N N . ASP B 1 109 ? -30.984 57.5 21.609 1 47.56 109 ASP B N 1
ATOM 1863 C CA . ASP B 1 109 ? -32.062 57.656 22.578 1 47.56 109 ASP B CA 1
ATOM 1864 C C . ASP B 1 109 ? -33.406 57.75 21.891 1 47.56 109 ASP B C 1
ATOM 1866 O O . ASP B 1 109 ? -33.719 58.75 21.219 1 47.56 109 ASP B O 1
ATOM 1870 N N . GLY B 1 110 ? -33.844 56.75 21.172 1 44.31 110 GLY B N 1
ATOM 1871 C CA . GLY B 1 110 ? -35.219 56.719 20.656 1 44.31 110 GLY B CA 1
ATOM 1872 C C . GLY B 1 110 ? -36.25 57.156 21.672 1 44.31 110 GLY B C 1
ATOM 1873 O O . GLY B 1 110 ? -36.312 56.656 22.797 1 44.31 110 GLY B O 1
ATOM 1874 N N . GLU B 1 111 ? -36.562 58.469 21.641 1 48.41 111 GLU B N 1
ATOM 1875 C CA . GLU B 1 111 ? -37.688 59.125 22.344 1 48.41 111 GLU B CA 1
ATOM 1876 C C . GLU B 1 111 ? -38.969 58.281 22.234 1 48.41 111 GLU B C 1
ATOM 1878 O O . GLU B 1 111 ? -39.438 58 21.125 1 48.41 111 GLU B O 1
ATOM 1883 N N . THR B 1 112 ? -39.188 57.344 23.031 1 49.72 112 THR B N 1
ATOM 1884 C CA . THR B 1 112 ? -40.438 56.656 23.203 1 49.72 112 THR B CA 1
ATOM 1885 C C . THR B 1 112 ? -41.594 57.688 23.266 1 49.72 112 THR B C 1
ATOM 1887 O O . THR B 1 112 ? -41.656 58.5 24.188 1 49.72 112 THR B O 1
ATOM 1890 N N . ALA B 1 113 ? -42.094 58.219 22.141 1 48.53 113 ALA B N 1
ATOM 1891 C CA . ALA B 1 113 ? -43.312 59.031 22.062 1 48.53 113 ALA B CA 1
ATOM 1892 C C . ALA B 1 113 ? -44.5 58.344 22.734 1 48.53 113 ALA B C 1
ATOM 1894 O O . ALA B 1 113 ? -44.875 57.219 22.344 1 48.53 113 ALA B O 1
ATOM 1895 N N . THR B 1 114 ? -44.688 58.594 23.984 1 49.12 114 THR B N 1
ATOM 1896 C CA . THR B 1 114 ? -45.906 58.219 24.719 1 49.12 114 THR B CA 1
ATOM 1897 C C . THR B 1 114 ? -47.156 58.781 24.047 1 49.12 114 THR B C 1
ATOM 1899 O O . THR B 1 114 ? -47.281 60 23.875 1 49.12 114 THR B O 1
ATOM 1902 N N . VAL B 1 115 ? -47.594 58.188 22.969 1 50.44 115 VAL B N 1
ATOM 1903 C CA . VAL B 1 115 ? -48.875 58.562 22.344 1 50.44 115 VAL B CA 1
ATOM 1904 C C . VAL B 1 115 ? -49.969 58.531 23.391 1 50.44 115 VAL B C 1
ATOM 1906 O O . VAL B 1 115 ? -50.125 57.562 24.141 1 50.44 115 VAL B O 1
ATOM 1909 N N . ASP B 1 116 ? -50.281 59.75 23.875 1 50.31 116 ASP B N 1
ATOM 1910 C CA . ASP B 1 116 ? -51.438 59.969 24.719 1 50.31 116 ASP B CA 1
ATOM 1911 C C . ASP B 1 116 ? -52.719 59.406 24.094 1 50.31 116 ASP B C 1
ATOM 1913 O O . ASP B 1 116 ? -52.969 59.625 22.906 1 50.31 116 ASP B O 1
ATOM 1917 N N . PRO B 1 117 ? -53.188 58.312 24.609 1 51.81 117 PRO B N 1
ATOM 1918 C CA . PRO B 1 117 ? -54.469 57.812 24.156 1 51.81 117 PRO B CA 1
ATOM 1919 C C . PRO B 1 117 ? -55.562 58.906 24.141 1 51.81 117 PRO B C 1
ATOM 1921 O O . PRO B 1 117 ? -55.594 59.75 25.031 1 51.81 117 PRO B O 1
ATOM 1924 N N . GLU B 1 118 ? -55.781 59.594 23.078 1 44.03 118 GLU B N 1
ATOM 1925 C CA . GLU B 1 118 ? -56.906 60.5 23.016 1 44.03 118 GLU B CA 1
ATOM 1926 C C . GLU B 1 118 ? -58.156 59.875 23.656 1 44.03 118 GLU B C 1
ATOM 1928 O O . GLU B 1 118 ? -58.281 58.656 23.688 1 44.03 118 GLU B O 1
ATOM 1933 N N . ASP B 1 119 ? -59.156 60.75 24.25 1 36.22 119 ASP B N 1
ATOM 1934 C CA . ASP B 1 119 ? -60.5 60.438 24.781 1 36.22 119 ASP B CA 1
ATOM 1935 C C . ASP B 1 119 ? -61.312 59.719 23.734 1 36.22 119 ASP B C 1
ATOM 1937 O O . ASP B 1 119 ? -61.219 59.969 22.547 1 36.22 119 ASP B O 1
#

Solvent-accessible surface area (backbone atoms only — not comparable to full-atom values): 13972 Å² total; per-residue (Å²): 122,84,73,84,58,57,68,37,81,45,75,36,70,34,49,44,68,58,52,52,50,45,45,49,51,14,58,65,70,72,53,48,50,48,56,51,50,51,51,16,42,52,50,43,54,56,57,46,38,73,33,64,71,50,47,52,42,49,50,52,36,42,72,68,67,73,46,56,69,74,56,42,27,72,51,47,33,63,70,57,31,50,53,50,52,53,52,46,52,58,70,68,43,62,78,72,73,50,73,66,72,66,79,77,60,72,71,74,76,71,74,76,75,76,73,71,81,74,132,123,84,72,84,58,56,69,35,81,45,75,37,70,34,50,44,67,59,52,52,50,45,45,50,50,13,58,66,70,72,51,48,48,50,56,52,50,51,50,15,40,51,51,42,52,58,56,45,37,73,32,64,72,51,47,53,43,48,49,52,35,42,72,68,67,73,47,55,68,73,56,41,26,72,49,49,33,61,70,57,30,50,53,50,51,52,52,46,52,58,71,68,44,61,78,74,73,49,73,67,72,68,78,78,61,74,70,75,78,72,76,78,76,77,74,71,79,75,136

Radius of gyration: 35.57 Å; Cα contacts (8 Å, |Δi|>4): 203; chains: 2; bounding box: 76×133×52 Å

Secondary structure (DSSP, 8-state):
------EEEEEEEEEHHHHHHHHHHHHHHTS-HHHHHHHHHHHHHHHHTT-HHHHHHHHHHHHTTSS-HHHHHHHH-HHHHHHHHHHHHHHHS-GGGS----TT---------------/------EEEEEEEEEHHHHHHHHHHHHHHTS-HHHHHHHHHHHHHHHHTT-HHHHHHHHHHHHTTSS-HHHHHHHH-HHHHHHHHHHHHHHHS-GGGS----TT---------------

Organism: NCBI:txid2841257

pLDDT: mean 84.78, std 21.11, range [26.91, 98.81]

Foldseek 3Di:
DPPPPDDDDDDDDDDPVVQVVLCVVCVVVVHHSVVSVVVVVVVVLVVQLPPPVSLVVLLVCVLVVNDDLVVNCSRNNDVSSVVSVVVSCVVPDDPPVPPPPPVPPPPPPPPPPPPDPDD/DPPPPDDDDDDDDDDPVVQVVLCVVCVVVVHHSVVSVVVVVVVVQVVQLPPPVSLVVLLVCVLVVNDDLVVNCSRNNDVSSVVSVVVSCVVPDDPPVPPPPPVPPPPPPPPPPPPDPDD

Sequence (238 aa):
MAADSKRKRVHFLSPEELVKQADALADIEGKDRTDVIIEALQEYLQ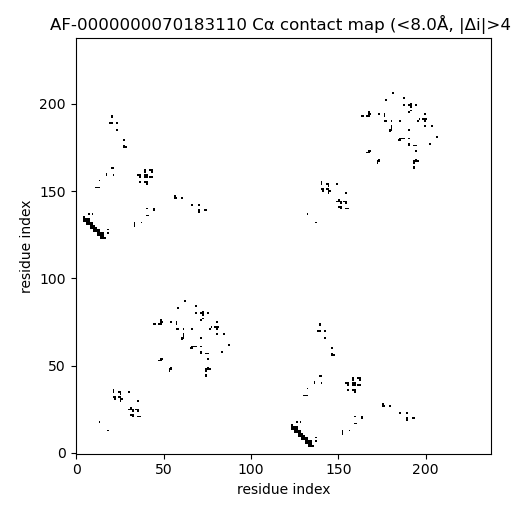EHRQNEQFREHVAEAYYDNRIEYDLVETLVGTERARTLQLLKRDLESDPLDVPEPDKDTDVYDGETATVDPEDMAADSKRKRVHFLSPEELVKQADALADIEGKDRTDVIIEALQEYLQEHRQNEQFREHVAEAYYDNRIEYDLVETLVGTERARTLQLLKRDLESDPLDVPEPDKDTDVYDGETATVDPED

InterPro domains:
  IPR013321 Arc-type ribbon-helix-helix [G3DSA:1.10.1220.10] (2-85)